Protein AF-X1UNP8-F1 (afdb_monomer_lite)

Foldseek 3Di:
DFAAEEEEDEPQLQPQQDFAPAHEYEYAPVCQVSNCVRPVVYHYHYDHDDDDPQRVVQVVCVVRLKHWYAYRQFNFKWDLCDPATDGDDNHRVRVVNRVQVVVCVVVVAQKEFEDADRHSVPDDPVPQKDFDDQNDHTTIIGHRDPQAGFDPPDDNCRSVVRRVSCCVPVVTHIYGHIHGDGDPD

Sequence (185 aa):
MSIKIIIPSAGRSDNVLTNIDNQIICVPENEIKEYKIFNSDFEIISHPKLKNLAAKRNWILNKFGEVFMIDDDMVSLERVYVKTNQVLSSKEAYNQVQQLFYQAKHLNAMLFGFSEDPSPNHYNPYKPLMLKGISGGGAYGILKDSKLFFTENTTACDSHFVTLLNTYKNRYSLIEIFINNFIFL

Secondary structure (DSSP, 8-state):
----EEEE--S-TT------TTEEEEEEGGGHHHHHHH-TTSEEEEE---SSHHHHHHHHHHHHSSEEE--TTEEEEEE-SSSS-EEPPHHHHHHHHHHHHHHHHHTT-SEEEEE----GGG--TT-SEESSS---SS-EEE-S-TT----TT-SS-HHHHHHHHHHHHHS--EEEEEEEEE---

pLDDT: mean 89.23, std 11.93, range [30.14, 98.5]

Organism: NCBI:txid412755

InterPro domains:
  IPR049100 TET-Associated Glycosyltransferase [PF20691] (3-100)

Radius of gyration: 15.76 Å; chains: 1; bounding box: 38×37×41 Å

Structure (mmCIF, N/CA/C/O backbone):
data_AF-X1UNP8-F1
#
_entry.id   AF-X1UNP8-F1
#
loop_
_atom_site.group_PDB
_atom_site.id
_atom_site.type_symbol
_atom_site.label_atom_id
_atom_site.label_alt_id
_atom_site.label_comp_id
_atom_site.label_asym_id
_atom_site.label_entity_id
_atom_site.label_seq_id
_atom_site.pdbx_PDB_ins_code
_atom_site.Cartn_x
_atom_site.Cartn_y
_atom_site.Cartn_z
_atom_site.occupancy
_atom_site.B_iso_or_equiv
_atom_site.auth_seq_id
_atom_site.auth_comp_id
_atom_site.auth_asym_id
_atom_site.auth_atom_id
_atom_site.pdbx_PDB_model_num
ATOM 1 N N . MET A 1 1 ? -10.541 6.969 -14.257 1.00 79.25 1 MET A N 1
ATOM 2 C CA . MET A 1 1 ? -10.790 6.058 -13.116 1.00 79.25 1 MET A CA 1
ATOM 3 C C . MET A 1 1 ? -9.645 6.242 -12.140 1.00 79.25 1 MET A C 1
ATOM 5 O O . MET A 1 1 ? -8.528 6.392 -12.615 1.00 79.25 1 MET A O 1
ATOM 9 N N . SER A 1 2 ? -9.913 6.271 -10.838 1.00 93.81 2 SER A N 1
ATOM 10 C CA . SER A 1 2 ? -8.890 6.382 -9.792 1.00 93.81 2 SER A CA 1
ATOM 11 C C . SER A 1 2 ? -9.149 5.363 -8.684 1.00 93.81 2 SER A C 1
ATOM 13 O O . SER A 1 2 ? -10.293 4.954 -8.482 1.00 93.81 2 SER A O 1
ATOM 15 N N . ILE A 1 3 ? -8.093 4.952 -7.987 1.00 97.62 3 ILE A N 1
ATOM 16 C CA . ILE A 1 3 ? -8.146 4.065 -6.824 1.00 97.62 3 ILE A CA 1
ATOM 17 C C . ILE A 1 3 ? -7.839 4.847 -5.548 1.00 97.62 3 ILE A C 1
ATOM 19 O O . ILE A 1 3 ? -6.993 5.745 -5.546 1.00 97.62 3 ILE A O 1
ATOM 23 N N . LYS A 1 4 ? -8.525 4.502 -4.455 1.00 98.12 4 LYS A N 1
ATOM 24 C CA . LYS A 1 4 ? -8.230 5.057 -3.130 1.00 98.12 4 LYS A CA 1
ATOM 25 C C . LYS A 1 4 ? -6.967 4.424 -2.554 1.00 98.12 4 LYS A C 1
ATOM 27 O O . LYS A 1 4 ? -6.806 3.207 -2.645 1.00 98.12 4 LYS A O 1
ATOM 32 N N . ILE A 1 5 ? -6.128 5.251 -1.936 1.00 98.12 5 ILE A N 1
ATOM 33 C CA . ILE A 1 5 ? -4.925 4.835 -1.213 1.00 98.12 5 ILE A CA 1
ATOM 34 C C . ILE A 1 5 ? -5.246 4.886 0.279 1.00 98.12 5 ILE A C 1
ATOM 36 O O . ILE A 1 5 ? -5.532 5.960 0.804 1.00 98.12 5 ILE A O 1
ATOM 40 N N . ILE A 1 6 ? -5.270 3.731 0.940 1.00 98.12 6 ILE A N 1
ATOM 41 C CA . ILE A 1 6 ? -5.674 3.596 2.342 1.00 98.12 6 ILE A CA 1
ATOM 42 C C . ILE A 1 6 ? -4.486 3.135 3.183 1.00 98.12 6 ILE A C 1
ATOM 44 O O . ILE A 1 6 ? -3.892 2.098 2.894 1.00 98.12 6 ILE A O 1
ATOM 48 N N . ILE A 1 7 ? -4.199 3.869 4.255 1.00 97.31 7 ILE A N 1
ATOM 49 C CA . ILE A 1 7 ? -3.119 3.578 5.198 1.00 97.31 7 ILE A CA 1
ATOM 50 C C . ILE A 1 7 ? -3.721 2.983 6.478 1.00 97.31 7 ILE A C 1
ATOM 52 O O . ILE A 1 7 ? -4.240 3.742 7.303 1.00 97.31 7 ILE A O 1
ATOM 56 N N . PRO A 1 8 ? -3.763 1.648 6.664 1.00 96.31 8 PRO A N 1
ATOM 57 C CA . PRO A 1 8 ? -4.139 1.073 7.949 1.00 96.31 8 PRO A CA 1
ATOM 58 C C . PRO A 1 8 ? -3.090 1.424 9.009 1.00 96.31 8 PRO A C 1
ATOM 60 O O . PRO A 1 8 ? -1.928 1.068 8.869 1.00 96.31 8 PRO A O 1
ATOM 63 N N . SER A 1 9 ? -3.513 2.050 10.105 1.00 96.25 9 SER A N 1
ATOM 64 C CA . SER A 1 9 ? -2.615 2.425 11.204 1.00 96.25 9 SER A CA 1
AT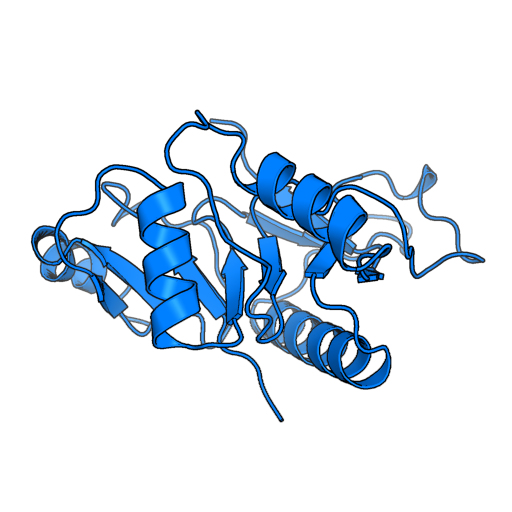OM 65 C C . SER A 1 9 ? -3.259 2.149 12.573 1.00 96.25 9 SER A C 1
ATOM 67 O O . SER A 1 9 ? -4.462 1.868 12.668 1.00 96.25 9 SER A O 1
ATOM 69 N N . ALA A 1 10 ? -2.456 2.073 13.636 1.00 95.56 10 ALA A N 1
ATOM 70 C CA . ALA A 1 10 ? -2.908 2.109 15.033 1.00 95.56 10 ALA A CA 1
ATOM 71 C C . ALA A 1 10 ? -1.742 2.377 15.989 1.00 95.56 10 ALA A C 1
ATOM 73 O O . ALA A 1 10 ? -0.678 1.783 15.837 1.00 95.56 10 ALA A O 1
ATOM 74 N N . GLY A 1 11 ? -1.978 3.208 17.006 1.00 95.38 11 GLY A N 1
ATOM 75 C CA . GLY A 1 11 ? -1.004 3.513 18.060 1.00 95.38 11 GLY A CA 1
ATOM 76 C C . GLY A 1 11 ? 0.252 4.252 17.585 1.00 95.38 11 GLY A C 1
ATOM 77 O O . GLY A 1 11 ? 1.268 4.206 18.272 1.00 95.38 11 GLY A O 1
ATOM 78 N N . ARG A 1 12 ? 0.203 4.881 16.404 1.00 94.94 12 ARG A N 1
ATOM 79 C CA . ARG A 1 12 ? 1.325 5.562 15.739 1.00 94.94 12 ARG A CA 1
ATOM 80 C C . ARG A 1 12 ? 0.919 6.935 15.200 1.00 94.94 12 ARG A C 1
ATOM 82 O O . ARG A 1 12 ? 1.390 7.363 14.152 1.00 94.94 12 ARG A O 1
ATOM 89 N N . SER A 1 13 ? 0.012 7.619 15.892 1.00 96.31 13 SER A N 1
ATOM 90 C CA . SER A 1 13 ? -0.563 8.890 15.438 1.00 96.31 13 SER A CA 1
ATOM 91 C C . SER A 1 13 ? 0.477 9.961 15.126 1.00 96.31 13 SER A C 1
ATOM 93 O O . SER A 1 13 ? 0.269 10.731 14.200 1.00 96.31 13 SER A O 1
ATOM 95 N N . ASP A 1 14 ? 1.585 10.004 15.857 1.00 96.00 14 ASP A N 1
ATOM 96 C CA . ASP A 1 14 ? 2.690 10.952 15.691 1.00 96.00 14 ASP A CA 1
ATOM 97 C C . ASP A 1 14 ? 3.836 10.422 14.808 1.00 96.00 14 ASP A C 1
ATOM 99 O O . ASP A 1 14 ? 4.838 11.111 14.629 1.00 96.00 14 ASP A O 1
ATOM 103 N N . ASN A 1 15 ? 3.704 9.211 14.251 1.00 95.62 15 ASN A N 1
ATOM 104 C CA . ASN A 1 15 ? 4.770 8.517 13.525 1.00 95.62 15 ASN A CA 1
ATOM 105 C C . ASN A 1 15 ? 4.258 7.734 12.298 1.00 95.62 15 ASN A C 1
ATOM 107 O O . ASN A 1 15 ? 4.686 6.601 12.032 1.00 95.62 15 ASN A O 1
ATOM 111 N N . VAL A 1 16 ? 3.321 8.339 11.560 1.00 95.94 16 VAL A N 1
ATOM 112 C CA . VAL A 1 16 ? 2.950 7.921 10.201 1.00 95.94 16 VAL A CA 1
ATOM 113 C C . VAL A 1 16 ? 3.993 8.498 9.244 1.00 95.94 16 VAL A C 1
ATOM 115 O O . VAL A 1 16 ? 4.045 9.705 9.024 1.00 95.94 16 VAL A O 1
ATOM 118 N N . LEU A 1 17 ? 4.853 7.638 8.700 1.00 95.50 17 LEU A N 1
ATOM 119 C CA . LEU A 1 17 ? 5.932 8.028 7.785 1.00 95.50 17 LEU A CA 1
ATOM 120 C C . LEU A 1 17 ? 5.452 8.117 6.337 1.00 95.50 17 LEU A C 1
ATOM 122 O O . LEU A 1 17 ? 6.001 8.882 5.543 1.00 95.50 17 LEU A O 1
ATOM 126 N N . THR A 1 18 ? 4.415 7.349 6.004 1.00 95.12 18 THR A N 1
ATOM 127 C CA . THR A 1 18 ? 3.863 7.320 4.650 1.00 95.12 18 THR A CA 1
ATOM 128 C C . THR A 1 18 ? 3.234 8.654 4.288 1.00 95.12 18 THR A C 1
ATOM 130 O O . THR A 1 18 ? 2.340 9.143 4.980 1.00 95.12 18 THR A O 1
ATOM 133 N N . ASN A 1 19 ? 3.698 9.218 3.173 1.00 94.94 19 ASN A N 1
ATOM 134 C CA . ASN A 1 19 ? 3.257 10.507 2.660 1.00 94.94 19 ASN A CA 1
ATOM 135 C C . ASN A 1 19 ? 3.018 10.441 1.145 1.00 94.94 19 ASN A C 1
ATOM 137 O O . ASN A 1 19 ? 3.944 10.568 0.338 1.00 94.94 19 ASN A O 1
ATOM 141 N N . ILE A 1 20 ? 1.762 10.209 0.773 1.00 95.94 20 ILE A N 1
ATOM 142 C CA . ILE A 1 20 ? 1.269 10.186 -0.603 1.00 95.94 20 ILE A CA 1
ATOM 143 C C . ILE A 1 20 ? 0.038 11.090 -0.716 1.00 95.94 20 ILE A C 1
ATOM 145 O O . ILE A 1 20 ? -0.852 11.078 0.137 1.00 95.94 20 ILE A O 1
ATOM 149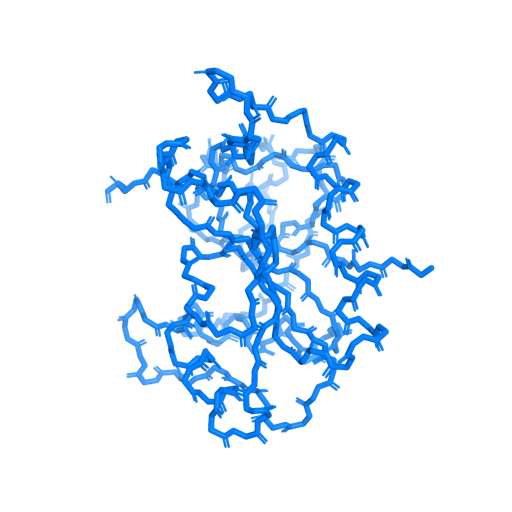 N N . ASP A 1 21 ? -0.050 11.845 -1.814 1.00 96.94 21 ASP A N 1
ATOM 150 C CA . ASP A 1 21 ? -1.135 12.794 -2.043 1.00 96.94 21 ASP A CA 1
ATOM 151 C C . ASP A 1 21 ? -2.476 12.053 -2.025 1.00 96.94 21 ASP A C 1
ATOM 153 O O . ASP A 1 21 ? -2.632 10.997 -2.639 1.00 96.94 21 ASP A O 1
ATOM 157 N N . ASN A 1 22 ? -3.475 12.633 -1.359 1.00 96.75 22 ASN A N 1
ATOM 158 C CA . ASN A 1 22 ? -4.811 12.046 -1.209 1.00 96.75 22 ASN A CA 1
ATOM 159 C C . ASN A 1 22 ? -4.833 10.666 -0.520 1.00 96.75 22 ASN A C 1
ATOM 161 O O . ASN A 1 22 ? -5.792 9.909 -0.711 1.00 96.75 22 ASN A O 1
ATOM 165 N N . GLN A 1 23 ? -3.807 10.315 0.265 1.00 97.38 23 GLN A N 1
ATOM 166 C CA . GLN A 1 23 ? -3.894 9.158 1.150 1.00 97.38 23 GLN A CA 1
ATOM 167 C C . GLN A 1 23 ? -5.002 9.352 2.191 1.00 97.38 23 GLN A C 1
ATOM 169 O O . GLN A 1 23 ? -5.264 10.463 2.658 1.00 97.38 23 GLN A O 1
ATOM 174 N N . ILE A 1 24 ? -5.639 8.248 2.567 1.00 98.50 24 ILE A N 1
ATOM 175 C CA . ILE A 1 24 ? -6.655 8.209 3.614 1.00 98.50 24 ILE A CA 1
ATOM 176 C C . ILE A 1 24 ? -6.133 7.321 4.737 1.00 98.50 24 ILE A C 1
ATOM 178 O O . ILE A 1 24 ? -5.907 6.126 4.539 1.00 98.50 24 ILE A O 1
ATOM 182 N N . ILE A 1 25 ? -5.977 7.883 5.929 1.00 98.38 25 ILE A N 1
ATOM 183 C CA . ILE A 1 25 ? -5.500 7.149 7.100 1.00 98.38 25 ILE A CA 1
ATOM 184 C C . ILE A 1 25 ? -6.696 6.453 7.761 1.00 98.38 25 ILE A C 1
ATOM 186 O O . ILE A 1 25 ? -7.705 7.081 8.086 1.00 98.38 25 ILE A O 1
ATOM 190 N N . CYS A 1 26 ? -6.609 5.134 7.934 1.00 98.31 26 CYS A N 1
ATOM 191 C CA . CYS A 1 26 ? -7.669 4.296 8.485 1.00 98.31 26 CYS A CA 1
ATOM 192 C C . CYS A 1 26 ? -7.272 3.764 9.866 1.00 98.31 26 CYS A C 1
ATOM 194 O O . CYS A 1 26 ? -6.362 2.942 9.979 1.00 98.31 26 CYS A O 1
ATOM 196 N N . VAL A 1 27 ? -7.968 4.228 10.909 1.00 98.06 27 VAL A N 1
ATOM 197 C CA . VAL A 1 27 ? -7.586 4.015 12.320 1.00 98.06 27 VAL A CA 1
ATOM 198 C C . VAL A 1 27 ? -8.733 3.469 13.173 1.00 98.06 27 VAL A C 1
ATOM 200 O O . VAL A 1 27 ? -9.899 3.555 12.780 1.00 98.06 27 VAL A O 1
ATOM 203 N N . PRO A 1 28 ? -8.457 2.930 14.370 1.00 98.06 28 PRO A N 1
ATOM 204 C CA . PRO A 1 28 ? -9.497 2.636 15.347 1.00 98.06 28 PRO A CA 1
ATOM 205 C C . PRO A 1 28 ? -10.307 3.886 15.733 1.00 98.06 28 PRO A C 1
ATOM 207 O O . PRO A 1 28 ? -9.765 4.982 15.879 1.00 98.06 28 PRO A O 1
ATOM 210 N N . GLU A 1 29 ? -11.615 3.728 15.954 1.00 97.94 29 GLU A N 1
ATOM 211 C CA . GLU A 1 29 ? -12.516 4.825 16.362 1.00 97.94 29 GLU A CA 1
ATOM 212 C C . GLU A 1 29 ? -12.036 5.611 17.592 1.00 97.94 29 GLU A C 1
ATOM 214 O O . GLU A 1 29 ? -12.213 6.828 17.665 1.00 97.94 29 GLU A O 1
ATOM 219 N N . ASN A 1 30 ? -11.394 4.935 18.545 1.00 97.06 30 ASN A N 1
ATOM 220 C CA . ASN A 1 30 ? -10.863 5.550 19.759 1.00 97.06 30 ASN A CA 1
ATOM 221 C C . ASN A 1 30 ? -9.592 6.390 19.530 1.00 97.06 30 ASN A C 1
ATOM 223 O O . ASN A 1 30 ? -9.216 7.131 20.431 1.00 97.06 30 ASN A O 1
ATOM 227 N N . GLU A 1 31 ? -8.958 6.311 18.356 1.00 97.31 31 GLU A N 1
ATOM 228 C CA . GLU A 1 31 ? -7.698 7.006 18.038 1.00 97.31 31 GLU A CA 1
ATOM 229 C C . GLU A 1 31 ? -7.895 8.219 17.110 1.00 97.31 31 GLU A C 1
ATOM 231 O O . GLU A 1 31 ? -6.995 9.041 16.968 1.00 97.31 31 GLU A O 1
ATOM 236 N N . ILE A 1 32 ? -9.089 8.408 16.525 1.00 96.75 32 ILE A N 1
ATOM 237 C CA . ILE A 1 32 ? -9.378 9.481 15.546 1.00 96.75 32 ILE A CA 1
ATOM 238 C C . ILE A 1 32 ? -8.895 10.857 16.017 1.00 96.75 32 ILE A C 1
ATOM 240 O O . ILE A 1 32 ? -8.354 11.633 15.231 1.00 96.75 32 ILE A O 1
ATOM 244 N N . LYS A 1 33 ? -9.150 11.192 17.288 1.00 96.88 33 LYS A N 1
ATOM 245 C CA . LYS A 1 33 ? -8.808 12.508 17.841 1.00 96.88 33 LYS A CA 1
ATOM 246 C C . LYS A 1 33 ? -7.303 12.748 17.821 1.00 96.88 33 LYS A C 1
ATOM 248 O O . LYS A 1 33 ? -6.889 13.849 17.493 1.00 96.88 33 LYS A O 1
ATOM 253 N N . GLU A 1 34 ? -6.522 11.727 18.149 1.00 97.56 34 GLU A N 1
ATOM 254 C CA . GLU A 1 34 ? -5.068 11.811 18.221 1.00 97.56 34 GLU A CA 1
ATOM 255 C C . GLU A 1 34 ? -4.456 11.915 16.823 1.00 97.56 34 GLU A C 1
ATOM 257 O O . GLU A 1 34 ? -3.680 12.829 16.556 1.00 97.56 34 GLU A O 1
ATOM 262 N N . TYR A 1 35 ? -4.903 11.083 15.877 1.00 98.00 35 TYR A N 1
ATOM 263 C CA . TYR A 1 35 ? -4.431 11.174 14.490 1.00 98.00 35 TYR A CA 1
ATOM 264 C C . TYR A 1 35 ? -4.747 12.525 13.854 1.00 98.00 35 TYR A C 1
ATOM 266 O O . TYR A 1 35 ? -3.918 13.042 13.114 1.00 98.00 35 TYR A O 1
ATOM 274 N N . LYS A 1 36 ? -5.900 13.132 14.167 1.00 97.12 36 LYS A N 1
ATOM 275 C CA . LYS A 1 36 ? -6.262 14.467 13.660 1.00 97.12 36 LYS A CA 1
ATOM 276 C C . LYS A 1 36 ? -5.336 15.583 14.143 1.00 97.12 36 LYS A C 1
ATOM 278 O O . LYS A 1 36 ? -5.276 16.611 13.480 1.00 97.12 36 LYS A O 1
ATOM 283 N N . ILE A 1 37 ? -4.654 15.405 15.276 1.00 97.31 37 ILE A N 1
ATOM 284 C CA . ILE A 1 37 ? -3.703 16.395 15.802 1.00 97.31 37 ILE A CA 1
ATOM 285 C C . ILE A 1 37 ? -2.417 16.390 14.971 1.00 97.31 37 ILE A C 1
ATOM 287 O O . ILE A 1 37 ? -1.916 17.453 14.625 1.00 97.31 37 ILE A O 1
ATOM 291 N N . PHE A 1 38 ? -1.904 15.204 14.639 1.00 96.56 38 PHE A N 1
ATOM 292 C CA . PHE A 1 38 ? -0.601 15.045 13.986 1.00 96.56 38 PHE A CA 1
ATOM 293 C C . PHE A 1 38 ? -0.675 14.914 12.456 1.00 96.56 38 PHE A C 1
ATOM 295 O O . PHE A 1 38 ? 0.315 15.162 11.779 1.00 96.56 38 PHE A O 1
ATOM 302 N N . ASN A 1 39 ? -1.838 14.553 11.902 1.00 96.19 39 ASN A N 1
ATOM 303 C CA . ASN A 1 39 ? -2.035 14.250 10.477 1.00 96.19 39 ASN A CA 1
ATOM 304 C C . ASN A 1 39 ? -3.193 15.064 9.879 1.00 96.19 39 ASN A C 1
ATOM 306 O O . ASN A 1 39 ? -4.016 14.535 9.131 1.00 96.19 39 ASN A O 1
ATOM 310 N N . SER A 1 40 ? -3.310 16.342 10.248 1.00 93.25 40 SER A N 1
ATOM 311 C CA . SER A 1 40 ? -4.447 17.196 9.872 1.00 93.25 40 SER A CA 1
ATOM 312 C C . SER A 1 40 ? -4.608 17.419 8.366 1.00 93.25 40 SER A C 1
ATOM 314 O O . SER A 1 40 ? -5.693 17.789 7.923 1.00 93.25 40 SER A O 1
ATOM 316 N N . ASP A 1 41 ? -3.546 17.189 7.595 1.00 94.75 41 ASP A N 1
ATOM 317 C CA . ASP A 1 41 ? -3.522 17.385 6.144 1.00 94.75 41 ASP A CA 1
ATOM 318 C C . ASP A 1 41 ? -4.184 16.230 5.372 1.00 94.75 41 ASP A C 1
ATOM 320 O O . ASP A 1 41 ? -4.468 16.363 4.180 1.00 94.75 41 ASP A O 1
ATOM 324 N N . PHE A 1 42 ? -4.467 15.106 6.041 1.00 96.00 42 PHE A N 1
ATOM 325 C CA . PHE A 1 42 ? -5.000 13.899 5.413 1.00 96.00 42 PHE A CA 1
ATOM 326 C C . PHE A 1 42 ? -6.428 13.577 5.859 1.00 96.00 42 PHE A C 1
ATOM 328 O O . PHE A 1 42 ? -6.851 13.854 6.985 1.00 96.00 42 PHE A O 1
ATOM 335 N N . GLU A 1 43 ? -7.188 12.930 4.972 1.00 97.62 43 GLU A N 1
ATOM 336 C CA . GLU A 1 43 ? -8.482 12.359 5.343 1.00 97.62 43 GLU A CA 1
ATOM 337 C C . GLU A 1 43 ? -8.257 11.221 6.347 1.00 97.62 43 GLU A C 1
ATOM 339 O O . GLU A 1 43 ? -7.465 10.309 6.109 1.00 97.62 43 GLU A O 1
ATOM 344 N N . ILE A 1 44 ? -8.987 11.254 7.463 1.00 98.06 44 ILE A N 1
ATOM 345 C CA . ILE A 1 44 ? -8.950 10.204 8.482 1.00 98.06 44 ILE A CA 1
ATOM 346 C C . ILE A 1 44 ? -10.319 9.539 8.547 1.00 98.06 44 ILE A C 1
ATOM 348 O O . ILE A 1 44 ? -11.327 10.185 8.851 1.00 98.06 44 ILE A O 1
ATOM 352 N N . ILE A 1 45 ? -10.340 8.230 8.316 1.00 98.00 45 ILE A N 1
ATOM 353 C CA . ILE A 1 45 ? -11.514 7.376 8.494 1.00 98.00 45 ILE A CA 1
ATOM 354 C C . ILE A 1 45 ? -11.284 6.424 9.658 1.00 98.00 45 ILE A C 1
ATOM 356 O O . ILE A 1 45 ? -10.153 6.049 9.965 1.00 98.00 45 ILE A O 1
ATOM 360 N N . SER A 1 46 ? -12.374 5.972 10.266 1.00 97.81 46 SER A N 1
ATOM 361 C CA . SER A 1 46 ? -12.304 5.018 11.361 1.00 97.81 46 SER A CA 1
ATOM 362 C C . SER A 1 46 ? -12.955 3.682 11.059 1.00 97.81 46 SER A C 1
ATOM 364 O O . SER A 1 46 ? -13.881 3.586 10.248 1.00 97.81 46 SER A O 1
ATOM 366 N N . HIS A 1 47 ? -12.474 2.661 11.757 1.00 98.00 47 HIS A N 1
ATOM 367 C CA . HIS A 1 47 ? -13.057 1.330 11.808 1.00 98.00 47 HIS A CA 1
ATOM 368 C C . HIS A 1 47 ? -13.354 0.942 13.275 1.00 98.00 47 HIS A C 1
ATOM 370 O O . HIS A 1 47 ? -12.678 1.437 14.188 1.00 98.00 47 HIS A O 1
ATOM 376 N N . PRO A 1 48 ? -14.325 0.041 13.534 1.00 97.69 48 PRO A N 1
ATOM 377 C CA . PRO A 1 48 ? -14.584 -0.468 14.884 1.00 97.69 48 PRO A CA 1
ATOM 378 C C . PRO A 1 48 ? -13.361 -1.218 15.422 1.00 97.69 48 PRO A C 1
ATOM 380 O O . PRO A 1 48 ? -12.414 -1.488 14.690 1.00 97.69 48 PRO A O 1
ATOM 383 N N . LYS A 1 49 ? -13.349 -1.62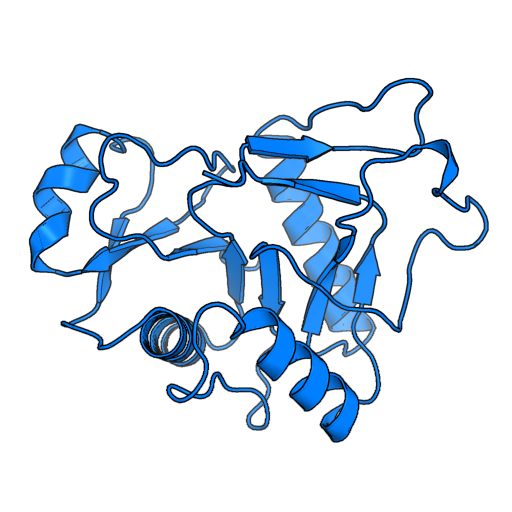1 16.692 1.00 95.12 49 LYS A N 1
ATOM 384 C CA . LYS A 1 49 ? -12.228 -2.414 17.220 1.00 95.12 49 LYS A CA 1
ATOM 385 C C . LYS A 1 49 ? -12.067 -3.729 16.436 1.00 95.12 49 LYS A C 1
ATOM 387 O O . LYS A 1 49 ? -12.963 -4.568 16.440 1.00 95.12 49 LYS A O 1
ATOM 392 N N . LEU A 1 50 ? -10.912 -3.909 15.792 1.00 95.25 50 LEU A N 1
ATOM 393 C CA . LEU A 1 50 ? -10.555 -5.094 15.002 1.00 95.25 50 LEU A CA 1
ATOM 394 C C . LEU A 1 50 ? -9.354 -5.808 15.630 1.00 95.25 50 LEU A C 1
ATOM 396 O O . LEU A 1 50 ? -8.504 -5.176 16.254 1.00 95.25 50 LEU A O 1
ATOM 400 N N . LYS A 1 51 ? -9.305 -7.135 15.480 1.00 91.69 51 LYS A N 1
ATOM 401 C CA . LYS A 1 51 ? -8.366 -8.009 16.200 1.00 91.69 51 LYS A CA 1
ATOM 402 C C . LYS A 1 51 ? -6.904 -7.806 15.794 1.00 91.69 51 LYS A C 1
ATOM 404 O O . LYS A 1 51 ? -6.028 -7.809 16.651 1.00 91.69 51 LYS A O 1
ATOM 409 N N . ASN A 1 52 ? -6.639 -7.700 14.495 1.00 91.06 52 ASN A N 1
ATOM 410 C CA . ASN A 1 52 ? -5.292 -7.633 13.927 1.00 91.06 52 ASN A CA 1
ATOM 411 C C . ASN A 1 52 ? -5.302 -6.928 12.558 1.00 91.06 52 ASN A C 1
ATOM 413 O O . ASN A 1 52 ? -6.359 -6.531 12.063 1.00 91.06 52 ASN A O 1
ATOM 417 N N . LEU A 1 53 ? -4.123 -6.768 11.946 1.00 91.62 53 LEU A N 1
ATOM 418 C CA . LEU A 1 53 ? -3.965 -6.102 10.648 1.00 91.62 53 LEU A CA 1
ATOM 419 C C . LEU A 1 53 ? -4.779 -6.778 9.533 1.00 91.62 53 LEU A C 1
ATOM 421 O O . LEU A 1 53 ? -5.442 -6.087 8.765 1.00 91.62 53 LEU A O 1
ATOM 425 N N . ALA A 1 54 ? -4.822 -8.113 9.495 1.00 93.44 54 ALA A N 1
ATOM 426 C CA . ALA A 1 54 ? -5.628 -8.854 8.523 1.00 93.44 54 ALA A CA 1
ATOM 427 C C . ALA A 1 54 ? -7.123 -8.491 8.613 1.00 93.44 54 ALA A C 1
ATOM 429 O O . ALA A 1 54 ? -7.761 -8.224 7.593 1.00 93.44 54 ALA A O 1
ATOM 430 N N . ALA A 1 55 ? -7.674 -8.395 9.829 1.00 94.50 55 ALA A N 1
ATOM 431 C CA . ALA A 1 55 ? -9.051 -7.949 10.042 1.00 94.50 55 ALA A CA 1
ATOM 432 C C . ALA A 1 55 ? -9.274 -6.510 9.541 1.00 94.50 55 ALA A C 1
ATOM 434 O O . ALA A 1 55 ? -10.288 -6.234 8.895 1.00 94.50 55 ALA A O 1
ATOM 435 N N . LYS A 1 56 ? -8.311 -5.603 9.771 1.00 95.12 56 LYS A N 1
ATOM 436 C CA . LYS A 1 56 ? -8.353 -4.227 9.238 1.00 95.12 56 LYS A CA 1
ATOM 437 C C . LYS A 1 56 ? -8.372 -4.211 7.714 1.00 95.12 56 LYS A C 1
ATOM 439 O O . LYS A 1 56 ? -9.238 -3.567 7.127 1.00 95.12 56 LYS A O 1
ATOM 444 N N . ARG A 1 57 ? -7.479 -4.959 7.061 1.00 94.62 57 ARG A N 1
ATOM 445 C CA . ARG A 1 57 ? -7.424 -5.031 5.595 1.00 94.62 57 ARG A CA 1
ATOM 446 C C . ARG A 1 57 ? -8.688 -5.635 4.989 1.00 94.62 57 ARG A C 1
ATOM 448 O O . ARG A 1 57 ? -9.177 -5.114 3.993 1.00 94.62 57 ARG A O 1
ATOM 455 N N . ASN A 1 58 ? -9.277 -6.658 5.616 1.00 95.06 58 ASN A N 1
ATOM 456 C CA . ASN A 1 58 ? -10.589 -7.174 5.209 1.00 95.06 58 ASN A CA 1
ATOM 457 C C . ASN A 1 58 ? -11.687 -6.112 5.323 1.00 95.06 58 ASN A C 1
ATOM 459 O O . ASN A 1 58 ? -12.510 -5.983 4.421 1.00 95.06 58 ASN A O 1
ATOM 463 N N . TRP A 1 59 ? -11.712 -5.340 6.413 1.00 96.81 59 TRP A N 1
ATOM 464 C CA . TRP A 1 59 ? -12.687 -4.263 6.581 1.00 96.81 59 TRP A CA 1
ATOM 465 C C . TRP A 1 59 ? -12.532 -3.187 5.498 1.00 96.81 59 TRP A C 1
ATOM 467 O O . TRP A 1 59 ? -13.524 -2.783 4.889 1.00 96.81 59 TRP A O 1
ATOM 477 N N . ILE A 1 60 ? -11.291 -2.781 5.208 1.00 97.00 60 ILE A N 1
ATOM 478 C CA . ILE A 1 60 ? -10.957 -1.828 4.141 1.00 97.00 60 ILE A CA 1
ATOM 479 C C . ILE A 1 60 ? -11.421 -2.376 2.784 1.00 97.00 60 ILE A C 1
ATOM 481 O O . ILE A 1 60 ? -12.155 -1.697 2.062 1.00 97.00 60 ILE A O 1
ATOM 485 N N . LEU A 1 61 ? -11.060 -3.619 2.458 1.00 95.62 61 LEU A N 1
ATOM 486 C CA . LEU A 1 61 ? -11.430 -4.263 1.199 1.00 95.62 61 LEU A CA 1
ATOM 487 C C . LEU A 1 61 ? -12.954 -4.369 1.039 1.00 95.62 61 LEU A C 1
ATOM 489 O O . LEU A 1 61 ? -13.481 -4.040 -0.019 1.00 95.62 61 LEU A O 1
ATOM 493 N N . ASN A 1 62 ? -13.679 -4.737 2.097 1.00 95.69 62 ASN A N 1
ATOM 494 C CA . ASN A 1 62 ? -15.142 -4.813 2.079 1.00 95.69 62 ASN A CA 1
ATOM 495 C C . ASN A 1 62 ? -15.805 -3.439 1.900 1.00 95.69 62 ASN A C 1
ATOM 497 O O . ASN A 1 62 ? -16.816 -3.330 1.207 1.00 95.69 62 ASN A O 1
ATOM 501 N N . LYS A 1 63 ? -15.248 -2.387 2.511 1.00 96.25 63 LYS A N 1
ATOM 502 C CA . LYS A 1 63 ? -15.790 -1.024 2.435 1.00 96.25 63 LYS A CA 1
ATOM 503 C C . LYS A 1 63 ? -15.600 -0.391 1.056 1.00 96.25 63 LYS A C 1
ATOM 505 O O . LYS A 1 63 ? -16.497 0.310 0.591 1.00 96.25 63 LYS A O 1
ATOM 510 N N . PHE A 1 64 ? -14.443 -0.598 0.426 1.00 96.06 64 PHE A N 1
ATOM 511 C CA . PHE A 1 64 ? -14.078 0.082 -0.824 1.00 96.06 64 PHE A CA 1
ATOM 512 C C . PHE A 1 64 ? -14.214 -0.796 -2.074 1.00 96.06 64 PHE A C 1
ATOM 514 O O . PHE A 1 64 ? -14.389 -0.273 -3.173 1.00 96.06 64 PHE A O 1
ATOM 521 N N . GLY A 1 65 ? -14.180 -2.121 -1.928 1.00 94.75 65 GLY A N 1
ATOM 522 C CA . GLY A 1 65 ? -14.242 -3.095 -3.018 1.00 94.75 65 GLY A CA 1
ATOM 523 C C . GLY A 1 65 ? -12.928 -3.220 -3.790 1.00 94.75 65 GLY A C 1
ATOM 524 O O . GLY A 1 65 ? -12.398 -4.317 -3.913 1.00 94.75 65 GLY A O 1
ATOM 525 N N . GLU A 1 66 ? -12.401 -2.105 -4.291 1.00 95.88 66 GLU A N 1
ATOM 526 C CA . GLU A 1 66 ? -11.065 -2.007 -4.881 1.00 95.88 66 GLU A CA 1
ATOM 527 C C . GLU A 1 66 ? -10.270 -0.899 -4.202 1.00 95.88 66 GLU A C 1
ATOM 529 O O . GLU A 1 66 ? -10.787 0.191 -3.943 1.00 95.88 66 GLU A O 1
ATOM 534 N N . VAL A 1 67 ? -9.024 -1.198 -3.853 1.00 97.31 67 VAL A N 1
ATOM 535 C CA . VAL A 1 67 ? -8.239 -0.343 -2.963 1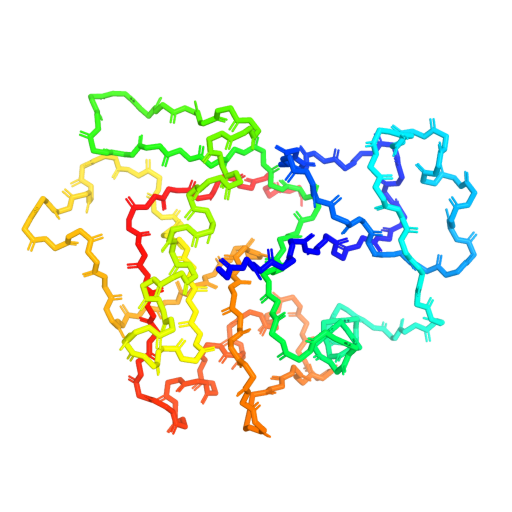.00 97.31 67 VAL A CA 1
ATOM 536 C C . VAL A 1 67 ? -6.746 -0.596 -3.123 1.00 97.31 67 VAL A C 1
ATOM 538 O O . VAL A 1 67 ? -6.338 -1.731 -3.365 1.00 97.31 67 VAL A O 1
ATOM 541 N N . PHE A 1 68 ? -5.941 0.455 -2.983 1.00 97.19 68 PHE A N 1
ATOM 542 C CA . PHE A 1 68 ? -4.501 0.356 -2.788 1.00 97.19 68 PHE A CA 1
ATOM 543 C C . PHE A 1 68 ? -4.207 0.573 -1.308 1.00 97.19 68 PHE A C 1
ATOM 545 O O . PHE A 1 68 ? -4.603 1.591 -0.751 1.00 97.19 68 PHE A O 1
ATOM 552 N N . MET A 1 69 ? -3.585 -0.395 -0.649 1.00 96.25 69 MET A N 1
ATOM 553 C CA . MET A 1 69 ? -3.239 -0.312 0.767 1.00 96.25 69 MET A CA 1
ATOM 554 C C . MET A 1 69 ? -1.732 -0.173 0.914 1.00 96.25 69 MET A C 1
ATOM 556 O O . MET A 1 69 ? -1.007 -0.863 0.203 1.00 96.25 69 MET A O 1
ATOM 560 N N . ILE A 1 70 ? -1.286 0.703 1.813 1.00 94.94 70 ILE A N 1
ATOM 561 C CA . ILE A 1 70 ? 0.133 0.960 2.109 1.00 94.94 70 ILE A CA 1
ATOM 562 C C . ILE A 1 70 ? 0.299 1.001 3.626 1.00 94.94 70 ILE A C 1
ATOM 564 O O . ILE A 1 70 ? -0.515 1.637 4.288 1.00 94.94 70 ILE A O 1
ATOM 568 N N . ASP A 1 71 ? 1.295 0.309 4.175 1.00 93.19 71 ASP A N 1
ATOM 569 C CA . ASP A 1 71 ? 1.597 0.370 5.612 1.00 93.19 71 ASP A CA 1
ATOM 570 C C . ASP A 1 71 ? 2.049 1.773 6.018 1.00 93.19 71 ASP A C 1
ATOM 572 O O . ASP A 1 71 ? 2.508 2.539 5.183 1.00 93.19 71 ASP A O 1
ATOM 576 N N . ASP A 1 72 ? 1.876 2.148 7.283 1.00 94.06 72 ASP A N 1
ATOM 577 C CA . ASP A 1 72 ? 2.096 3.524 7.739 1.00 94.06 72 ASP A CA 1
ATOM 578 C C . ASP A 1 72 ? 3.575 3.924 7.865 1.00 94.06 72 ASP A C 1
ATOM 580 O O . ASP A 1 72 ? 3.876 5.104 8.051 1.00 94.06 72 ASP A O 1
ATOM 584 N N . ASP A 1 73 ? 4.498 2.984 7.684 1.00 92.75 73 ASP A N 1
ATOM 585 C CA . ASP A 1 73 ? 5.947 3.127 7.829 1.00 92.75 73 ASP A CA 1
ATOM 586 C C . ASP A 1 73 ? 6.728 3.068 6.498 1.00 92.75 73 ASP A C 1
ATOM 588 O O . ASP A 1 73 ? 7.962 2.982 6.501 1.00 92.75 73 ASP A O 1
ATOM 592 N N . MET A 1 74 ? 6.040 3.186 5.355 1.00 90.69 74 MET A N 1
ATOM 593 C CA . MET A 1 74 ? 6.695 3.407 4.063 1.00 90.69 74 MET A CA 1
ATOM 594 C C . MET A 1 74 ? 7.350 4.795 4.025 1.00 90.69 74 MET A C 1
ATOM 596 O O . MET A 1 74 ? 6.684 5.814 4.187 1.00 90.69 74 MET A O 1
ATOM 600 N N . VAL A 1 75 ? 8.653 4.855 3.759 1.00 90.06 75 VAL A N 1
ATOM 601 C CA . VAL A 1 75 ? 9.422 6.112 3.734 1.00 90.06 75 VAL A CA 1
ATOM 602 C C . VAL A 1 75 ? 9.496 6.710 2.339 1.00 90.06 75 VAL A C 1
ATOM 604 O O . VAL A 1 75 ? 9.474 7.930 2.178 1.00 90.06 75 VAL A O 1
ATOM 607 N N . SER A 1 76 ? 9.603 5.867 1.315 1.00 88.06 76 SER A N 1
ATOM 608 C CA . SER A 1 76 ? 9.722 6.335 -0.062 1.00 88.06 76 SER A CA 1
ATOM 609 C C . SER A 1 76 ? 9.228 5.305 -1.066 1.00 88.06 76 SER A C 1
ATOM 611 O O . SER A 1 76 ? 9.376 4.098 -0.885 1.00 88.06 76 SER A O 1
ATOM 613 N N . LEU A 1 77 ? 8.678 5.821 -2.165 1.00 89.88 77 LEU A N 1
ATOM 614 C CA . LEU A 1 77 ? 8.560 5.110 -3.432 1.00 89.88 77 LEU A CA 1
ATOM 615 C C . LEU A 1 77 ? 9.670 5.632 -4.351 1.00 89.88 77 LEU A C 1
ATOM 617 O O . LEU A 1 77 ? 9.814 6.846 -4.499 1.00 89.88 77 LEU A O 1
ATOM 621 N N . GLU A 1 78 ? 10.467 4.751 -4.951 1.00 89.62 78 GLU A N 1
ATOM 622 C CA . GLU A 1 78 ? 11.680 5.136 -5.684 1.00 89.62 78 GLU A CA 1
ATOM 623 C C . GLU A 1 78 ? 11.728 4.581 -7.109 1.00 89.62 78 GLU A C 1
ATOM 625 O O . GLU A 1 78 ? 11.337 3.442 -7.384 1.00 89.62 78 GLU A O 1
ATOM 630 N N . ARG A 1 79 ? 12.282 5.383 -8.025 1.00 87.38 79 ARG A N 1
ATOM 631 C CA . ARG A 1 79 ? 12.693 4.933 -9.362 1.00 87.38 79 ARG A CA 1
ATOM 632 C C . ARG A 1 79 ? 14.056 4.254 -9.272 1.00 87.38 79 ARG A C 1
ATOM 634 O O . ARG A 1 79 ? 15.014 4.877 -8.819 1.00 87.38 79 ARG A O 1
ATOM 641 N N . VAL A 1 80 ? 14.152 3.034 -9.799 1.00 84.00 80 VAL A N 1
ATOM 642 C CA . VAL A 1 80 ? 15.401 2.238 -9.835 1.00 84.00 80 VAL A CA 1
ATOM 643 C C . VAL A 1 80 ? 16.076 2.144 -11.184 1.00 84.00 80 VAL A C 1
ATOM 645 O O . VAL A 1 80 ? 17.222 1.725 -11.277 1.00 84.00 80 VAL A O 1
ATOM 648 N N . TYR A 1 81 ? 15.397 2.553 -12.248 1.00 80.00 81 TYR A N 1
ATOM 649 C CA . TYR A 1 81 ? 15.951 2.536 -13.601 1.00 80.00 81 TYR A CA 1
ATOM 650 C C . TYR A 1 81 ? 16.888 3.730 -13.879 1.00 80.00 81 TYR A C 1
ATOM 652 O O . TYR A 1 81 ? 17.165 4.068 -15.029 1.00 80.00 81 TYR A O 1
ATOM 660 N N . VAL A 1 82 ? 17.364 4.387 -12.821 1.00 82.44 82 VAL A N 1
ATOM 661 C CA . VAL A 1 82 ? 18.281 5.530 -12.829 1.00 82.44 82 VAL A CA 1
ATOM 662 C C . VAL A 1 82 ? 19.567 5.161 -12.086 1.00 82.44 82 VAL A C 1
ATOM 664 O O . VAL A 1 82 ? 19.588 4.241 -11.277 1.00 82.44 82 VAL A O 1
ATOM 667 N N . LYS A 1 83 ? 20.665 5.878 -12.359 1.00 78.00 83 LYS A N 1
A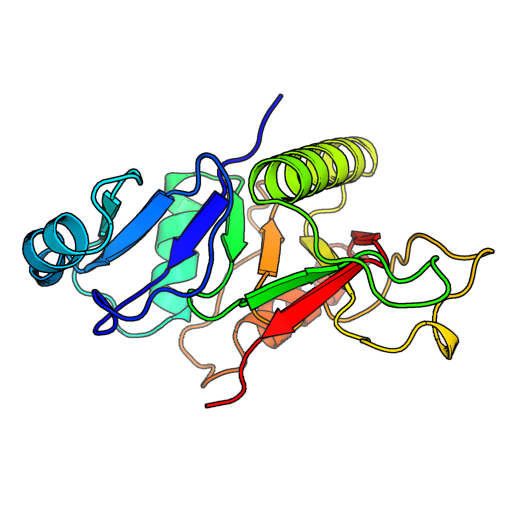TOM 668 C CA . LYS A 1 83 ? 21.999 5.565 -11.805 1.00 78.00 83 LYS A CA 1
ATOM 669 C C . LYS A 1 83 ? 22.038 5.545 -10.268 1.00 78.00 83 LYS A C 1
ATOM 671 O O . LYS A 1 83 ? 22.797 4.776 -9.688 1.00 78.00 83 LYS A O 1
ATOM 676 N N . THR A 1 84 ? 21.236 6.398 -9.645 1.00 83.06 84 THR A N 1
ATOM 677 C CA . THR A 1 84 ? 21.030 6.472 -8.198 1.00 83.06 84 THR A CA 1
ATOM 678 C C . THR A 1 84 ? 19.533 6.529 -7.973 1.00 83.06 84 THR A C 1
ATOM 680 O O . THR A 1 84 ? 18.874 7.294 -8.681 1.00 83.06 84 THR A O 1
ATOM 683 N N . ASN A 1 85 ? 19.017 5.757 -7.015 1.00 84.81 85 ASN A N 1
ATOM 684 C CA . ASN A 1 85 ? 17.591 5.744 -6.709 1.00 84.81 85 ASN A CA 1
ATOM 685 C C . ASN A 1 85 ? 17.056 7.166 -6.543 1.00 84.81 85 ASN A C 1
ATOM 687 O O . ASN A 1 85 ? 17.653 8.001 -5.858 1.00 84.81 85 ASN A O 1
ATOM 691 N N . GLN A 1 86 ? 15.926 7.431 -7.188 1.00 88.88 86 GLN A N 1
ATOM 692 C CA . GLN A 1 86 ? 15.255 8.717 -7.094 1.00 88.88 86 GLN A CA 1
ATOM 693 C C . GLN A 1 86 ? 13.947 8.543 -6.331 1.00 88.88 86 GLN A C 1
ATOM 695 O O . GLN A 1 86 ? 13.020 7.912 -6.840 1.00 88.88 86 GLN A O 1
ATOM 700 N N . VAL A 1 87 ? 13.872 9.150 -5.147 1.00 92.00 87 VAL A N 1
ATOM 701 C CA . VAL A 1 87 ? 12.642 9.248 -4.354 1.00 92.00 87 VAL A CA 1
ATOM 702 C C . VAL A 1 87 ? 11.605 10.068 -5.114 1.00 92.00 87 VAL A C 1
ATOM 704 O O . VAL A 1 87 ? 11.896 11.165 -5.598 1.00 92.00 87 VAL A O 1
ATOM 707 N N . LEU A 1 88 ? 10.398 9.522 -5.229 1.00 93.06 88 LEU A N 1
ATOM 708 C CA . LEU A 1 88 ? 9.248 10.222 -5.777 1.00 93.06 88 LEU A CA 1
ATOM 709 C C . LEU A 1 88 ? 8.707 11.230 -4.764 1.00 93.06 88 LEU A C 1
ATOM 711 O O . LEU A 1 88 ? 8.604 10.941 -3.573 1.00 93.06 88 LEU A O 1
ATOM 715 N N . SER A 1 89 ? 8.288 12.398 -5.247 1.00 96.19 89 SER A N 1
ATOM 716 C CA . SER A 1 89 ? 7.427 13.279 -4.455 1.00 96.19 89 SER A CA 1
ATOM 717 C C . SER A 1 89 ? 6.076 12.613 -4.160 1.00 96.19 89 SER A C 1
ATOM 719 O O . SER A 1 89 ? 5.621 11.750 -4.911 1.00 96.19 89 SER A O 1
ATOM 721 N N . SER A 1 90 ? 5.388 13.075 -3.114 1.00 96.06 90 SER A N 1
ATOM 722 C CA . SER A 1 90 ? 4.040 12.620 -2.728 1.00 96.06 90 SER A CA 1
ATOM 723 C C . SER A 1 90 ? 3.052 12.577 -3.912 1.00 96.06 90 SER A C 1
ATOM 725 O O . SER A 1 90 ? 2.347 11.587 -4.130 1.00 96.06 90 SER A O 1
ATOM 727 N N . LYS A 1 91 ? 3.076 13.612 -4.765 1.00 96.94 91 LYS A N 1
ATOM 728 C CA . LYS A 1 91 ? 2.269 13.698 -5.992 1.00 96.94 91 LYS A CA 1
ATOM 729 C C . LYS A 1 91 ? 2.684 12.693 -7.066 1.00 96.94 91 LYS A C 1
ATOM 731 O O . LYS A 1 91 ? 1.832 12.118 -7.745 1.00 96.94 91 LYS A O 1
ATOM 736 N N . GLU A 1 92 ? 3.986 12.502 -7.273 1.00 95.94 92 GLU A N 1
ATOM 737 C CA . GLU A 1 92 ? 4.490 11.505 -8.223 1.00 95.94 92 GLU A CA 1
ATOM 738 C C . GLU A 1 92 ? 4.139 10.088 -7.774 1.00 95.94 92 GLU A C 1
ATOM 740 O O . GLU A 1 92 ? 3.698 9.296 -8.604 1.00 95.94 92 GLU A O 1
ATOM 745 N N . ALA A 1 93 ? 4.260 9.789 -6.479 1.00 95.06 93 ALA A N 1
ATOM 746 C CA . ALA A 1 93 ? 3.884 8.501 -5.914 1.00 95.06 93 ALA A CA 1
ATOM 747 C C . ALA A 1 93 ? 2.385 8.222 -6.094 1.00 95.06 93 ALA A C 1
ATOM 749 O O . ALA A 1 93 ? 2.011 7.145 -6.563 1.00 95.06 93 ALA A O 1
ATOM 750 N N . TYR A 1 94 ? 1.529 9.218 -5.834 1.00 96.81 94 TYR A N 1
ATOM 751 C CA . TYR A 1 94 ? 0.098 9.122 -6.126 1.00 96.81 94 TYR A CA 1
ATOM 752 C C . TYR A 1 94 ? -0.149 8.783 -7.599 1.00 96.81 94 TYR A C 1
ATOM 754 O O . TYR A 1 94 ? -0.826 7.800 -7.904 1.00 96.81 94 TYR A O 1
ATOM 762 N N . ASN A 1 95 ? 0.435 9.555 -8.521 1.00 96.69 95 ASN A N 1
ATOM 763 C CA . ASN A 1 95 ? 0.263 9.334 -9.958 1.00 96.69 95 ASN A CA 1
ATOM 764 C C . ASN A 1 95 ? 0.750 7.946 -10.393 1.00 96.69 95 ASN A C 1
ATOM 766 O O . ASN A 1 95 ? 0.090 7.306 -11.212 1.00 96.69 95 ASN A O 1
ATOM 770 N N . GLN A 1 96 ? 1.851 7.461 -9.816 1.00 94.69 96 GLN A N 1
ATOM 771 C CA . GLN A 1 96 ? 2.383 6.132 -10.097 1.00 94.69 96 GLN A CA 1
ATOM 772 C C . GLN A 1 96 ? 1.408 5.031 -9.655 1.00 94.69 96 GLN A C 1
ATOM 774 O O . GLN A 1 96 ? 1.115 4.123 -10.431 1.00 94.69 96 GLN A O 1
ATOM 779 N N . VAL A 1 97 ? 0.819 5.144 -8.458 1.00 95.94 97 VAL A N 1
ATOM 780 C CA . VAL A 1 97 ? -0.225 4.215 -7.987 1.00 95.94 97 VAL A CA 1
ATOM 781 C C . VAL A 1 97 ? -1.442 4.229 -8.917 1.00 95.94 97 VAL A C 1
ATOM 783 O O . VAL A 1 97 ? -1.962 3.169 -9.275 1.00 95.94 97 VAL A O 1
ATOM 786 N N . GLN A 1 98 ? -1.889 5.411 -9.355 1.00 97.75 98 GLN A N 1
ATOM 787 C CA . GLN A 1 98 ? -3.020 5.523 -10.284 1.00 97.75 98 GLN A CA 1
ATOM 788 C C . GLN A 1 98 ? -2.711 4.900 -11.655 1.00 97.75 98 GLN A C 1
ATOM 790 O O . GLN A 1 98 ? -3.567 4.227 -12.237 1.00 97.75 98 GLN A O 1
ATOM 795 N N . GLN A 1 99 ? -1.493 5.092 -12.168 1.00 95.50 99 GLN A N 1
ATOM 796 C CA . GLN A 1 99 ? -1.041 4.498 -13.425 1.00 95.50 99 GLN A CA 1
ATOM 797 C C . GLN A 1 99 ? -0.978 2.970 -13.332 1.00 95.50 99 GLN A C 1
ATOM 799 O O . GLN A 1 99 ? -1.497 2.280 -14.214 1.00 95.50 99 GLN A O 1
ATOM 804 N N . LEU A 1 100 ? -0.404 2.436 -12.254 1.00 94.50 100 LEU A N 1
ATOM 805 C CA . LEU A 1 100 ? -0.333 0.997 -12.029 1.00 94.50 100 LEU A CA 1
ATOM 806 C C . LEU A 1 100 ? -1.733 0.380 -11.905 1.00 94.50 100 LEU A C 1
ATOM 808 O O . LEU A 1 100 ? -2.015 -0.658 -12.504 1.00 94.50 100 LEU A O 1
ATOM 812 N N . PHE A 1 101 ? -2.651 1.050 -11.205 1.00 96.50 101 PHE A N 1
ATOM 813 C CA . PHE A 1 101 ? -4.052 0.637 -11.137 1.00 96.50 101 PHE A CA 1
ATOM 814 C C . PHE A 1 101 ? -4.718 0.590 -12.517 1.00 96.50 101 PHE A C 1
ATOM 816 O O . PHE A 1 101 ? -5.407 -0.381 -12.840 1.00 96.50 101 PHE A O 1
ATOM 823 N N . TYR A 1 102 ? -4.499 1.611 -13.351 1.00 96.38 102 TYR A N 1
ATOM 824 C CA . TYR A 1 102 ? -5.010 1.625 -14.720 1.00 96.38 102 TYR A CA 1
ATOM 825 C C . TYR A 1 102 ? -4.516 0.402 -15.505 1.00 96.38 102 TYR A C 1
ATOM 827 O O . TYR A 1 102 ? -5.317 -0.279 -16.147 1.00 96.38 102 TYR A O 1
ATOM 835 N N . GLN A 1 103 ? -3.226 0.073 -15.415 1.00 94.75 103 GLN A N 1
ATOM 836 C CA . GLN A 1 103 ? -2.660 -1.112 -16.065 1.00 94.75 103 GLN A CA 1
ATOM 837 C C . GLN A 1 103 ? -3.255 -2.410 -15.503 1.00 94.75 103 GLN A C 1
ATOM 839 O O . GLN A 1 103 ? -3.680 -3.271 -16.275 1.00 94.75 103 GLN A O 1
ATOM 844 N N . ALA A 1 104 ? -3.357 -2.532 -14.177 1.00 95.06 104 ALA A N 1
ATOM 845 C CA . ALA A 1 104 ? -3.923 -3.702 -13.511 1.00 95.06 104 ALA A CA 1
ATOM 846 C C . ALA A 1 104 ? -5.367 -3.968 -13.955 1.00 95.06 104 ALA A C 1
ATOM 848 O O . ALA A 1 104 ? -5.719 -5.110 -14.249 1.00 95.06 104 ALA A O 1
ATOM 849 N N . LYS A 1 105 ? -6.186 -2.916 -14.087 1.00 95.50 105 LYS A N 1
ATOM 850 C CA . LYS A 1 105 ? -7.557 -3.005 -14.612 1.00 95.50 105 LYS A CA 1
ATOM 851 C C . LYS A 1 105 ? -7.608 -3.573 -16.027 1.00 95.50 105 LYS A C 1
ATOM 853 O O . LYS A 1 105 ? -8.397 -4.477 -16.283 1.00 95.50 105 LYS A O 1
ATOM 858 N N . HIS A 1 106 ? -6.764 -3.075 -16.928 1.00 94.31 106 HIS A N 1
ATOM 859 C CA . HIS A 1 106 ? -6.746 -3.516 -18.328 1.00 94.31 106 HIS A CA 1
ATOM 860 C C . HIS A 1 106 ? -6.185 -4.928 -18.492 1.00 94.31 106 HIS A C 1
ATOM 862 O O . HIS A 1 106 ? -6.637 -5.680 -19.351 1.00 94.31 106 HIS A O 1
ATOM 868 N N . LEU A 1 107 ? -5.229 -5.301 -17.644 1.00 93.31 107 LEU A N 1
ATOM 869 C CA . LEU A 1 107 ? -4.661 -6.643 -17.604 1.00 93.31 107 LEU A CA 1
ATOM 870 C C . LEU A 1 107 ? -5.490 -7.614 -16.765 1.00 93.31 107 LEU A C 1
ATOM 872 O O . LEU A 1 107 ? -5.103 -8.772 -16.661 1.00 93.31 107 LEU A O 1
ATOM 876 N N . ASN A 1 108 ? -6.590 -7.174 -16.147 1.00 93.75 108 ASN A N 1
ATOM 877 C CA . ASN A 1 108 ? -7.380 -7.970 -15.210 1.00 93.75 108 ASN A CA 1
ATOM 878 C C . ASN A 1 108 ? -6.516 -8.625 -14.103 1.00 93.75 108 ASN A C 1
ATOM 880 O O . ASN A 1 108 ? -6.745 -9.768 -13.707 1.00 93.75 108 ASN A O 1
ATO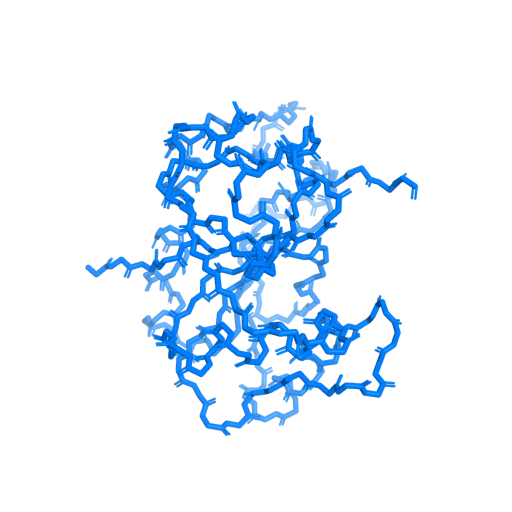M 884 N N . ALA A 1 109 ? -5.494 -7.911 -13.624 1.00 94.44 109 ALA A N 1
ATOM 885 C CA . ALA A 1 109 ? -4.605 -8.361 -12.558 1.00 94.44 109 ALA A CA 1
ATOM 886 C C . ALA A 1 109 ? -5.246 -8.068 -11.193 1.00 94.44 109 ALA A C 1
ATOM 888 O O . ALA A 1 109 ? -5.282 -6.920 -10.756 1.00 94.44 109 ALA A O 1
ATOM 889 N N . MET A 1 110 ? -5.777 -9.099 -10.525 1.00 95.88 110 MET A N 1
ATOM 890 C CA . MET A 1 110 ? -6.546 -8.924 -9.279 1.00 95.88 110 MET A CA 1
ATOM 891 C C . MET A 1 110 ? -5.704 -8.426 -8.097 1.00 95.88 110 MET A C 1
ATOM 893 O O . MET A 1 110 ? -6.243 -7.790 -7.196 1.00 95.88 110 MET A O 1
ATOM 897 N N . LEU A 1 111 ? -4.396 -8.685 -8.125 1.00 95.12 111 LEU A N 1
ATOM 898 C CA . LEU A 1 111 ? -3.412 -8.173 -7.177 1.00 95.12 111 LEU A CA 1
ATOM 899 C C . LEU A 1 111 ? -2.302 -7.466 -7.956 1.00 95.12 111 LEU A C 1
ATOM 901 O O . LEU A 1 111 ? -1.825 -7.986 -8.971 1.00 95.12 111 LEU A O 1
ATOM 905 N N . PHE A 1 112 ? -1.887 -6.300 -7.481 1.00 94.69 112 PHE A N 1
ATOM 906 C CA . PHE A 1 112 ? -0.827 -5.520 -8.103 1.00 94.69 112 PHE A CA 1
ATOM 907 C C . PHE A 1 112 ? -0.045 -4.700 -7.079 1.00 94.69 112 PHE A C 1
ATOM 909 O O . PHE A 1 112 ? -0.544 -4.441 -5.992 1.00 94.69 112 PHE A O 1
ATOM 916 N N . GLY A 1 113 ? 1.169 -4.280 -7.410 1.00 93.12 113 GLY A N 1
ATOM 917 C CA . GLY A 1 113 ? 2.004 -3.491 -6.508 1.00 93.12 113 GLY A CA 1
ATOM 918 C C . GLY A 1 113 ? 3.361 -3.165 -7.113 1.00 93.12 113 GLY A C 1
ATOM 919 O O . GLY A 1 113 ? 3.570 -3.328 -8.319 1.00 93.12 113 GLY A O 1
ATOM 920 N N . PHE A 1 114 ? 4.278 -2.712 -6.268 1.00 88.94 114 PHE A N 1
ATOM 921 C CA . PHE A 1 114 ? 5.647 -2.409 -6.675 1.00 88.94 114 PHE A CA 1
ATOM 922 C C . PHE A 1 114 ? 6.617 -3.480 -6.173 1.00 88.94 114 PHE A C 1
ATOM 924 O O . PHE A 1 114 ? 6.282 -4.284 -5.302 1.00 88.94 114 PHE A O 1
ATOM 931 N N . SER A 1 115 ? 7.805 -3.510 -6.767 1.00 83.12 115 SER A N 1
ATOM 932 C CA . SER A 1 115 ? 8.911 -4.338 -6.299 1.00 83.12 115 SER A CA 1
ATOM 933 C C . SER A 1 115 ? 9.414 -3.857 -4.932 1.00 83.12 115 SER A C 1
ATOM 935 O O . SER A 1 115 ? 9.286 -2.693 -4.560 1.00 83.12 115 SER A O 1
ATOM 937 N N . GLU A 1 116 ? 10.024 -4.766 -4.184 1.00 77.75 116 GLU A N 1
ATOM 938 C CA . GLU A 1 116 ? 10.724 -4.453 -2.933 1.00 77.75 116 GLU A CA 1
ATOM 939 C C . GLU A 1 116 ? 12.244 -4.466 -3.101 1.00 77.75 116 GLU A C 1
ATOM 941 O O . GLU A 1 116 ? 12.964 -4.176 -2.156 1.00 77.75 116 GLU A O 1
ATOM 946 N N . ASP A 1 117 ? 12.752 -4.848 -4.277 1.00 78.00 117 ASP A N 1
ATOM 947 C CA . ASP A 1 117 ? 14.191 -4.974 -4.507 1.00 78.00 117 ASP A CA 1
ATOM 948 C C . ASP A 1 117 ? 14.845 -3.596 -4.686 1.00 78.00 117 ASP A C 1
ATOM 950 O O . ASP A 1 117 ? 14.643 -2.975 -5.738 1.00 78.00 117 ASP A O 1
ATOM 954 N N . PRO A 1 118 ? 15.655 -3.125 -3.714 1.00 74.81 118 PRO A N 1
ATOM 955 C CA . PRO A 1 118 ? 16.151 -1.762 -3.705 1.00 74.81 118 PRO A CA 1
ATOM 956 C C . PRO A 1 118 ? 17.299 -1.506 -4.692 1.00 74.81 118 PRO A C 1
ATOM 958 O O . PRO A 1 118 ? 17.788 -0.380 -4.791 1.00 74.81 118 PRO A O 1
ATOM 961 N N . SER A 1 119 ? 17.786 -2.543 -5.381 1.00 79.44 119 SER A N 1
ATOM 962 C CA . SER A 1 119 ? 19.023 -2.500 -6.154 1.00 79.44 119 SER A CA 1
ATOM 963 C C . SER A 1 119 ? 18.779 -2.131 -7.624 1.00 79.44 119 SER A C 1
ATOM 965 O O . SER A 1 119 ? 18.217 -2.937 -8.372 1.00 79.44 119 SER A O 1
ATOM 967 N N . PRO A 1 120 ? 19.317 -0.996 -8.122 1.00 78.69 120 PRO A N 1
ATOM 968 C CA . PRO A 1 120 ? 19.336 -0.694 -9.557 1.00 78.69 120 PRO A CA 1
ATOM 969 C C . PRO A 1 120 ? 19.989 -1.788 -10.403 1.00 78.69 120 PRO A C 1
ATOM 971 O O . PRO A 1 120 ? 19.632 -1.975 -11.561 1.00 78.69 120 PRO A O 1
ATOM 974 N N . ASN A 1 121 ? 20.928 -2.551 -9.832 1.00 80.31 121 ASN A N 1
ATOM 975 C CA . ASN A 1 121 ? 21.598 -3.641 -10.542 1.00 80.31 121 ASN A CA 1
ATOM 976 C C . ASN A 1 121 ? 20.667 -4.832 -10.812 1.00 80.31 121 ASN A C 1
ATOM 978 O O . ASN A 1 121 ? 20.952 -5.639 -11.695 1.00 80.31 121 ASN A O 1
ATOM 982 N N . HIS A 1 122 ? 19.579 -4.963 -10.050 1.00 79.19 122 HIS A N 1
ATOM 983 C CA . HIS A 1 122 ? 18.569 -5.999 -10.257 1.00 79.19 122 HIS A CA 1
ATOM 984 C C . HIS A 1 122 ? 17.450 -5.537 -11.201 1.00 79.19 122 HIS A C 1
ATOM 986 O O . HIS A 1 122 ? 16.648 -6.358 -11.656 1.00 79.19 122 HIS A O 1
ATOM 992 N N . TYR A 1 123 ? 17.420 -4.249 -11.568 1.00 80.62 123 TYR A N 1
ATOM 993 C CA . TYR A 1 123 ? 16.505 -3.748 -12.583 1.00 80.62 123 TYR A CA 1
ATOM 994 C C . TYR A 1 123 ? 16.853 -4.337 -13.955 1.00 80.62 123 TYR A C 1
ATOM 996 O O . TYR A 1 123 ? 17.923 -4.101 -14.519 1.00 80.62 123 TYR A O 1
ATOM 1004 N N . ASN A 1 124 ? 15.913 -5.092 -14.524 1.00 82.00 124 ASN A N 1
ATOM 1005 C CA . ASN A 1 124 ? 16.033 -5.614 -15.877 1.00 82.00 124 ASN A CA 1
ATOM 1006 C C . ASN A 1 124 ? 15.252 -4.717 -16.853 1.00 82.00 124 ASN A C 1
ATOM 1008 O O . ASN A 1 124 ? 14.021 -4.800 -16.884 1.00 82.00 124 ASN A O 1
ATOM 1012 N N . PRO A 1 125 ? 15.924 -3.925 -17.714 1.00 80.62 125 PRO A N 1
ATOM 1013 C CA . PRO A 1 125 ? 15.244 -3.015 -18.638 1.00 80.62 125 PRO A CA 1
ATOM 1014 C C . PRO A 1 125 ? 14.378 -3.736 -19.680 1.00 80.62 125 PRO A C 1
ATOM 1016 O O . PRO A 1 125 ? 13.474 -3.131 -20.248 1.00 80.62 125 PRO A O 1
ATOM 1019 N N . TYR A 1 126 ? 14.609 -5.031 -19.918 1.00 83.44 126 TYR A N 1
ATOM 1020 C CA . TYR A 1 126 ? 13.794 -5.853 -20.816 1.00 83.44 126 TYR A CA 1
ATOM 1021 C C . TYR A 1 126 ? 12.578 -6.483 -20.120 1.00 83.44 126 TYR A C 1
ATOM 1023 O O . TYR A 1 126 ? 11.768 -7.137 -20.777 1.00 83.44 126 TYR A O 1
ATOM 1031 N N . LYS A 1 127 ? 12.450 -6.329 -18.795 1.00 83.31 127 LYS A N 1
ATOM 1032 C CA . LYS A 1 127 ? 11.342 -6.855 -17.984 1.00 83.31 127 LYS A CA 1
ATOM 1033 C C . LYS A 1 127 ? 10.859 -5.813 -16.960 1.00 83.31 127 LYS A C 1
ATOM 1035 O O . LYS A 1 127 ? 10.897 -6.095 -15.770 1.00 83.31 127 LYS A O 1
ATOM 1040 N N . PRO A 1 128 ? 10.382 -4.632 -17.394 1.00 79.75 128 PRO A N 1
ATOM 1041 C CA . PRO A 1 128 ? 9.949 -3.564 -16.482 1.00 79.75 128 PRO A CA 1
ATOM 1042 C C . PRO A 1 128 ? 8.684 -3.919 -15.679 1.00 79.75 128 PRO A C 1
ATOM 1044 O O . PRO A 1 128 ? 8.389 -3.288 -14.666 1.00 79.75 128 PRO A O 1
ATOM 1047 N N . LEU A 1 129 ? 7.943 -4.934 -16.134 1.00 86.56 129 LEU A N 1
ATOM 1048 C CA . LEU A 1 129 ? 6.768 -5.493 -15.478 1.00 86.56 129 LEU A CA 1
ATOM 1049 C C . LEU A 1 129 ? 6.978 -6.987 -15.234 1.00 86.56 129 LEU A C 1
ATOM 1051 O O . LEU A 1 129 ? 7.457 -7.718 -16.107 1.00 86.56 129 LEU A O 1
ATOM 1055 N N . MET A 1 130 ? 6.550 -7.452 -14.068 1.00 88.25 130 MET A N 1
ATOM 1056 C CA . MET A 1 130 ? 6.541 -8.856 -13.685 1.00 88.25 130 MET A CA 1
ATOM 1057 C C . MET A 1 130 ? 5.104 -9.310 -13.435 1.00 88.25 130 MET A C 1
ATOM 1059 O O . MET A 1 130 ? 4.309 -8.602 -12.829 1.00 88.25 130 MET A O 1
ATOM 1063 N N . LEU A 1 131 ? 4.768 -10.514 -13.905 1.00 88.12 131 LEU A N 1
ATOM 1064 C CA . LEU A 1 131 ? 3.456 -11.139 -13.672 1.00 88.12 131 LEU A CA 1
ATOM 1065 C C . LEU A 1 131 ? 3.490 -12.191 -12.550 1.00 88.12 131 LEU A C 1
ATOM 1067 O O . LEU A 1 131 ? 2.490 -12.824 -12.218 1.00 88.12 131 LEU A O 1
ATOM 1071 N N . LYS A 1 132 ? 4.672 -12.440 -11.991 1.00 82.44 132 LYS A N 1
ATOM 1072 C CA . LYS A 1 132 ? 4.903 -13.417 -10.930 1.00 82.44 132 LYS A CA 1
ATOM 1073 C C . LYS A 1 132 ? 5.880 -12.816 -9.942 1.00 82.44 132 LYS A C 1
ATOM 1075 O O . LYS A 1 132 ? 6.891 -12.260 -10.356 1.00 82.44 132 LYS A O 1
ATOM 1080 N N . GLY A 1 133 ? 5.583 -12.974 -8.665 1.00 78.62 133 GLY A N 1
ATOM 1081 C CA . GLY A 1 133 ? 6.380 -12.445 -7.572 1.00 78.62 133 GLY A CA 1
ATOM 1082 C C . GLY A 1 133 ? 5.501 -12.214 -6.355 1.00 78.62 133 GLY A C 1
ATOM 1083 O O . GLY A 1 133 ? 4.281 -12.406 -6.410 1.00 78.62 133 GLY A O 1
ATOM 1084 N N . ILE A 1 134 ? 6.141 -11.818 -5.265 1.00 72.81 134 ILE A N 1
ATOM 1085 C CA . ILE A 1 134 ? 5.455 -11.383 -4.060 1.00 72.81 134 ILE A CA 1
ATOM 1086 C C . ILE A 1 134 ? 5.397 -9.863 -4.111 1.00 72.81 134 ILE A C 1
ATOM 1088 O O . ILE A 1 134 ? 6.418 -9.213 -4.298 1.00 72.81 134 ILE A O 1
ATOM 1092 N N . SER A 1 135 ? 4.190 -9.315 -3.988 1.00 67.38 135 SER A N 1
ATOM 1093 C CA . SER A 1 135 ? 4.002 -7.900 -3.679 1.00 67.38 135 SER A CA 1
ATOM 1094 C C . SER A 1 135 ? 4.111 -7.776 -2.161 1.00 67.38 135 SER A C 1
ATOM 1096 O O . SER A 1 135 ? 3.100 -7.680 -1.463 1.00 67.38 135 SER A O 1
ATOM 1098 N N . GLY A 1 136 ? 5.322 -7.974 -1.641 1.00 61.44 136 GLY A N 1
ATOM 1099 C CA . GLY A 1 136 ? 5.596 -7.912 -0.212 1.00 61.44 136 GLY A CA 1
ATOM 1100 C C . GLY A 1 136 ? 5.684 -6.456 0.228 1.00 61.44 136 GLY A C 1
ATOM 1101 O O . GLY A 1 136 ? 5.631 -5.544 -0.594 1.00 61.44 136 GLY A O 1
ATOM 1102 N N . GLY A 1 137 ? 5.775 -6.228 1.530 1.00 62.91 137 GLY A N 1
ATOM 1103 C CA . GLY A 1 137 ? 6.232 -4.931 2.039 1.00 62.91 137 GLY A CA 1
ATOM 1104 C C . GLY A 1 137 ? 5.131 -4.028 2.536 1.00 62.91 137 GLY A C 1
ATOM 1105 O O . GLY A 1 137 ? 5.410 -3.117 3.280 1.00 62.91 137 GLY A O 1
ATOM 1106 N N . GLY A 1 138 ? 3.870 -4.314 2.220 1.00 77.12 138 GLY A N 1
ATOM 1107 C CA . GLY A 1 138 ? 2.753 -3.558 2.790 1.00 77.12 138 GLY A CA 1
ATOM 1108 C C . GLY A 1 138 ? 2.121 -2.552 1.841 1.00 77.12 138 GLY A C 1
ATOM 1109 O O . GLY A 1 138 ? 1.056 -2.047 2.171 1.00 77.12 138 GLY A O 1
ATOM 1110 N N . ALA A 1 139 ? 2.691 -2.343 0.646 1.00 89.69 139 ALA A N 1
ATOM 1111 C CA . ALA A 1 139 ? 2.151 -1.488 -0.415 1.00 89.69 139 ALA A CA 1
ATOM 1112 C C . ALA A 1 139 ? 1.665 -2.296 -1.629 1.00 89.69 139 ALA A C 1
ATOM 1114 O O . ALA A 1 139 ? 2.459 -2.758 -2.451 1.00 89.69 139 ALA A O 1
ATOM 1115 N N . TYR A 1 140 ? 0.349 -2.465 -1.757 1.00 93.62 140 TYR A N 1
ATOM 1116 C CA . TYR A 1 140 ? -0.262 -3.218 -2.852 1.00 93.62 140 TYR A CA 1
ATOM 1117 C C . TYR A 1 140 ? -1.737 -2.874 -3.068 1.00 93.62 140 TYR A C 1
ATOM 1119 O O . TYR A 1 140 ? -2.466 -2.475 -2.160 1.00 93.62 140 TYR A O 1
ATOM 1127 N N . GLY A 1 141 ? -2.199 -3.087 -4.294 1.00 95.19 141 GLY A N 1
ATOM 1128 C CA . GLY A 1 141 ? -3.570 -2.901 -4.726 1.00 95.19 141 GLY A CA 1
ATOM 1129 C C . GLY A 1 141 ? -4.303 -4.201 -4.997 1.00 95.19 141 GLY A C 1
ATOM 1130 O O . GLY A 1 141 ? -3.742 -5.168 -5.512 1.00 95.19 141 GLY A O 1
ATOM 1131 N N . ILE A 1 142 ? -5.590 -4.200 -4.665 1.00 95.62 142 ILE A N 1
ATOM 1132 C CA . ILE A 1 142 ? -6.516 -5.294 -4.936 1.00 95.62 142 ILE A CA 1
ATOM 1133 C C . ILE A 1 142 ? -7.666 -4.746 -5.773 1.00 95.62 142 ILE A C 1
ATOM 1135 O O . ILE A 1 142 ? -8.328 -3.777 -5.390 1.00 95.62 142 ILE A O 1
ATOM 1139 N N . LEU A 1 143 ? -7.907 -5.370 -6.924 1.00 95.56 143 LEU A N 1
ATOM 1140 C CA . LEU A 1 143 ? -9.144 -5.167 -7.672 1.00 95.56 143 LEU A CA 1
ATOM 1141 C C . LEU A 1 143 ? -10.262 -5.980 -7.027 1.00 95.56 143 LEU A C 1
ATOM 1143 O O . LEU A 1 143 ? -10.011 -7.031 -6.442 1.00 95.56 143 LEU A O 1
ATOM 1147 N N . LYS A 1 144 ? -11.506 -5.518 -7.173 1.00 88.25 144 LYS A N 1
ATOM 1148 C CA . LYS A 1 144 ? -12.671 -6.214 -6.622 1.00 88.25 144 LYS A CA 1
ATOM 1149 C C . LYS A 1 144 ? -12.737 -7.665 -7.120 1.00 88.25 144 LYS A C 1
ATOM 1151 O O . LYS A 1 144 ? -13.157 -7.918 -8.246 1.00 88.25 144 LYS A O 1
ATOM 1156 N N . ASP A 1 145 ? -12.391 -8.601 -6.242 1.00 83.94 145 ASP A N 1
ATOM 1157 C CA . ASP A 1 145 ? -12.464 -10.044 -6.461 1.00 83.94 145 ASP A CA 1
ATOM 1158 C C . ASP A 1 145 ? -13.033 -10.724 -5.214 1.00 83.94 145 ASP A C 1
ATOM 1160 O O . ASP A 1 145 ? -12.456 -10.665 -4.132 1.00 83.94 145 ASP A O 1
ATOM 1164 N N . SER A 1 146 ? -14.151 -11.431 -5.380 1.00 81.62 146 SER A N 1
ATOM 1165 C CA . SER A 1 146 ? -14.789 -12.223 -4.319 1.00 81.62 146 SER A CA 1
ATOM 1166 C C . SER A 1 146 ? -13.907 -13.336 -3.729 1.00 81.62 146 SER A C 1
ATOM 1168 O O . SER A 1 146 ? -14.272 -13.925 -2.715 1.00 81.62 146 SER A O 1
ATOM 1170 N N . LYS A 1 147 ? -12.782 -13.674 -4.374 1.00 92.75 147 LYS A N 1
ATOM 1171 C CA . LYS A 1 147 ? -11.897 -14.772 -3.964 1.00 92.75 147 LYS A CA 1
ATOM 1172 C C . LYS A 1 147 ? -10.738 -14.329 -3.075 1.00 92.75 147 LYS A C 1
ATOM 1174 O O . LYS A 1 147 ? -10.121 -15.202 -2.466 1.00 92.75 147 LYS A O 1
ATOM 1179 N N . LEU A 1 148 ? -10.406 -13.036 -3.039 1.00 94.44 148 LEU A N 1
ATOM 1180 C CA . LEU A 1 148 ? -9.274 -12.517 -2.272 1.00 94.44 148 LEU A CA 1
ATOM 1181 C C . LEU A 1 148 ? -9.739 -12.002 -0.912 1.00 94.44 148 LEU A C 1
ATOM 1183 O O . LEU A 1 148 ? -10.715 -11.266 -0.809 1.00 94.44 148 LEU A O 1
ATOM 1187 N N . PHE A 1 149 ? -9.024 -12.407 0.131 1.00 94.62 149 PHE A N 1
ATOM 1188 C CA . PHE A 1 149 ? -9.260 -12.003 1.511 1.00 94.62 149 PHE A CA 1
ATOM 1189 C C . PHE A 1 149 ? -7.967 -12.155 2.317 1.00 94.62 149 PHE A C 1
ATOM 1191 O O . PHE A 1 149 ? -7.006 -12.777 1.859 1.00 94.62 149 PHE A O 1
ATOM 1198 N N . PHE A 1 150 ? -7.966 -11.629 3.538 1.00 93.56 150 PHE A N 1
ATOM 1199 C CA . PHE A 1 150 ? -6.891 -11.798 4.511 1.00 93.56 150 PHE A CA 1
ATOM 1200 C C . PHE A 1 150 ? -7.328 -12.769 5.600 1.00 93.56 150 PHE A C 1
ATOM 1202 O O . PHE A 1 150 ? -8.400 -12.625 6.182 1.00 93.56 150 PHE A O 1
ATOM 1209 N N . THR A 1 151 ? -6.519 -13.780 5.897 1.00 92.81 151 THR A N 1
ATOM 1210 C CA . THR A 1 151 ? -6.807 -14.670 7.025 1.00 92.81 151 THR A CA 1
ATOM 1211 C C . THR A 1 151 ? -6.346 -14.030 8.332 1.00 92.81 151 THR A C 1
ATOM 1213 O O . THR A 1 151 ? -5.226 -13.543 8.434 1.00 92.81 151 THR A O 1
ATOM 1216 N N . GLU A 1 152 ? -7.178 -14.062 9.372 1.00 91.12 152 GLU A N 1
ATOM 1217 C CA . GLU A 1 152 ? -6.790 -13.569 10.704 1.00 91.12 152 GLU A CA 1
ATOM 1218 C C . GLU A 1 152 ? -5.839 -14.518 11.450 1.00 91.12 152 GLU A C 1
ATOM 1220 O O . GLU A 1 152 ? -5.427 -14.221 12.572 1.00 91.12 152 GLU A O 1
ATOM 1225 N N . ASN A 1 153 ? -5.500 -15.655 10.837 1.00 89.75 153 ASN A N 1
ATOM 1226 C CA . ASN A 1 153 ? -4.622 -16.678 11.399 1.00 89.75 153 ASN A CA 1
ATOM 1227 C C . ASN A 1 153 ? -3.142 -16.476 11.024 1.00 89.75 153 ASN A C 1
ATOM 1229 O O . ASN A 1 153 ? -2.312 -17.309 11.378 1.00 89.75 153 ASN A O 1
ATOM 1233 N N . THR A 1 154 ? -2.800 -15.408 10.295 1.00 80.56 154 THR A N 1
ATOM 1234 C CA . THR A 1 154 ? -1.406 -15.028 10.018 1.00 80.56 154 THR A CA 1
ATOM 1235 C C . THR A 1 154 ? -0.901 -14.007 11.027 1.00 80.56 154 THR A C 1
ATOM 1237 O O . THR A 1 154 ? -1.609 -13.054 11.355 1.00 80.56 154 THR A O 1
ATOM 1240 N N . THR A 1 155 ? 0.362 -14.143 11.422 1.00 77.81 155 THR A N 1
ATOM 1241 C CA . THR A 1 155 ? 1.093 -13.144 12.209 1.00 77.81 155 THR A CA 1
ATOM 1242 C C . THR A 1 155 ? 2.140 -12.499 11.307 1.00 77.81 155 THR A C 1
ATOM 1244 O O . THR A 1 155 ? 3.025 -13.202 10.833 1.00 77.81 155 THR A O 1
ATOM 1247 N N . ALA A 1 156 ? 2.016 -11.194 11.038 1.00 70.88 156 ALA A N 1
ATOM 1248 C CA . ALA A 1 156 ? 2.964 -10.408 10.230 1.00 70.88 156 ALA A CA 1
ATOM 1249 C C . ALA A 1 156 ? 3.261 -10.963 8.812 1.00 70.88 156 ALA A C 1
ATOM 1251 O O . ALA A 1 156 ? 4.342 -10.767 8.270 1.00 70.88 156 ALA A O 1
ATOM 1252 N N . CYS A 1 157 ? 2.319 -11.698 8.213 1.00 82.50 157 CYS A N 1
ATOM 1253 C CA . CYS A 1 157 ? 2.478 -12.355 6.904 1.00 82.50 157 CYS A CA 1
ATOM 1254 C C . CYS A 1 157 ? 1.188 -12.305 6.063 1.00 82.50 157 CYS A C 1
ATOM 1256 O O . CYS A 1 157 ? 0.960 -13.143 5.189 1.00 82.50 157 CYS A O 1
ATOM 1258 N N . ASP A 1 158 ? 0.307 -11.346 6.331 1.00 84.81 158 ASP A N 1
ATOM 1259 C CA . ASP A 1 158 ? -0.972 -11.185 5.637 1.00 84.81 158 ASP A CA 1
ATOM 1260 C C . ASP A 1 158 ? -0.784 -10.832 4.146 1.00 84.81 158 ASP A C 1
ATOM 1262 O O . ASP A 1 158 ? -1.500 -11.367 3.295 1.00 84.81 158 ASP A O 1
ATOM 1266 N N . SER A 1 159 ? 0.242 -10.039 3.810 1.00 84.75 159 SER A N 1
ATOM 1267 C CA . SER A 1 159 ? 0.669 -9.746 2.427 1.00 84.75 159 SER A CA 1
ATOM 1268 C C . SER A 1 159 ? 1.130 -10.998 1.660 1.00 84.75 159 SER A C 1
ATOM 1270 O O . SER A 1 159 ? 0.796 -11.196 0.486 1.00 84.75 159 SER A O 1
ATOM 1272 N N . HIS A 1 160 ? 1.839 -11.905 2.337 1.00 88.75 160 HIS A N 1
ATOM 1273 C CA . HIS A 1 160 ? 2.271 -13.183 1.769 1.00 88.75 160 HIS A CA 1
ATOM 1274 C C . HIS A 1 160 ? 1.072 -14.096 1.515 1.00 88.75 160 HIS A C 1
ATOM 1276 O O . HIS A 1 160 ? 0.951 -14.685 0.439 1.00 88.75 160 HIS A O 1
ATOM 1282 N N . PHE A 1 161 ? 0.153 -14.180 2.481 1.00 91.62 161 PHE A N 1
ATOM 1283 C CA . PHE A 1 161 ? -1.063 -14.973 2.338 1.00 91.62 161 PHE A CA 1
ATOM 1284 C C . PHE A 1 161 ? -1.897 -14.526 1.136 1.00 91.62 161 PHE A C 1
ATOM 1286 O O . PHE A 1 161 ? -2.233 -15.362 0.295 1.00 91.62 161 PHE A O 1
ATOM 1293 N N . VAL A 1 162 ? -2.196 -13.226 1.014 1.00 92.31 162 VAL A N 1
ATOM 1294 C CA . VAL A 1 162 ? -3.017 -12.731 -0.103 1.00 92.31 162 VAL A CA 1
ATOM 1295 C C . VAL A 1 162 ? -2.320 -12.941 -1.449 1.00 92.31 162 VAL A C 1
ATOM 1297 O O . VAL A 1 162 ? -2.973 -13.303 -2.427 1.00 92.31 162 VAL A O 1
ATOM 1300 N N . THR A 1 163 ? -0.990 -12.824 -1.496 1.00 91.12 163 THR A N 1
ATOM 1301 C CA . THR A 1 163 ? -0.197 -13.114 -2.698 1.00 91.12 163 THR A CA 1
ATOM 1302 C C . THR A 1 163 ? -0.306 -14.581 -3.110 1.00 91.12 163 THR A C 1
ATOM 1304 O O . THR A 1 163 ? -0.553 -14.883 -4.283 1.00 91.12 163 THR A O 1
ATOM 1307 N N . LEU A 1 164 ? -0.136 -15.513 -2.168 1.00 91.75 164 LEU A N 1
ATOM 1308 C CA . LEU A 1 164 ? -0.243 -16.948 -2.444 1.00 91.75 164 LEU A CA 1
ATOM 1309 C C . LEU A 1 164 ? -1.670 -17.331 -2.848 1.00 91.75 164 LEU A C 1
ATOM 1311 O O . LEU A 1 164 ? -1.861 -18.083 -3.807 1.00 91.75 164 LEU A O 1
ATOM 1315 N N . LEU A 1 165 ? -2.675 -16.763 -2.177 1.00 93.94 165 LEU A N 1
ATOM 1316 C CA . LEU A 1 165 ? -4.082 -16.936 -2.527 1.00 93.94 165 LEU A CA 1
ATOM 1317 C C . LEU A 1 165 ? -4.366 -16.430 -3.947 1.00 93.94 165 LEU A C 1
ATOM 1319 O O . LEU A 1 165 ? -4.978 -17.150 -4.739 1.00 93.94 165 LEU A O 1
ATOM 1323 N N . ASN A 1 166 ? -3.870 -15.242 -4.302 1.00 94.19 166 ASN A N 1
ATOM 1324 C CA . ASN A 1 166 ? -3.998 -14.688 -5.647 1.00 94.19 166 ASN A CA 1
ATOM 1325 C C . ASN A 1 166 ? -3.294 -15.557 -6.694 1.00 94.19 166 ASN A C 1
ATOM 1327 O O . ASN A 1 166 ? -3.874 -15.872 -7.731 1.00 94.19 166 ASN A O 1
ATOM 1331 N N . THR A 1 167 ? -2.085 -16.030 -6.404 1.00 92.50 167 THR A N 1
ATOM 1332 C CA . THR A 1 167 ? -1.350 -16.937 -7.297 1.00 92.50 167 THR A CA 1
ATOM 1333 C C . THR A 1 167 ? -2.138 -18.225 -7.543 1.00 92.50 167 THR A C 1
ATOM 1335 O O . THR A 1 167 ? -2.248 -18.689 -8.680 1.00 92.50 167 THR A O 1
ATOM 1338 N N . TYR A 1 168 ? -2.754 -18.782 -6.500 1.00 94.44 168 TYR A N 1
ATOM 1339 C CA . TYR A 1 168 ? -3.575 -19.983 -6.607 1.00 94.44 168 TYR A CA 1
ATOM 1340 C C . TYR A 1 168 ? -4.881 -19.750 -7.389 1.00 94.44 168 TYR A C 1
ATOM 1342 O O . TYR A 1 168 ? -5.253 -20.576 -8.226 1.00 94.44 168 TYR A O 1
ATOM 1350 N N . LYS A 1 169 ? -5.581 -18.633 -7.146 1.00 95.31 169 LYS A N 1
ATOM 1351 C CA . LYS A 1 169 ? -6.919 -18.359 -7.706 1.00 95.31 169 LYS A CA 1
ATOM 1352 C C . LYS A 1 169 ? -6.906 -17.664 -9.069 1.00 95.31 169 LYS A C 1
ATOM 1354 O O . LYS A 1 169 ? -7.746 -17.988 -9.908 1.00 95.31 169 LYS A O 1
ATOM 1359 N N . ASN A 1 170 ? -5.968 -16.746 -9.281 1.00 93.50 170 ASN A N 1
ATOM 1360 C CA . ASN A 1 170 ? -5.912 -15.816 -10.415 1.00 93.50 170 ASN A CA 1
ATOM 1361 C C . ASN A 1 170 ? -4.608 -15.916 -11.227 1.00 93.50 170 ASN A C 1
ATOM 1363 O O . ASN A 1 170 ? -4.502 -15.303 -12.283 1.00 93.50 170 ASN A O 1
ATOM 1367 N N . ARG A 1 171 ? -3.651 -16.755 -10.798 1.00 90.31 171 ARG A N 1
ATOM 1368 C CA . ARG A 1 171 ? -2.422 -17.160 -11.521 1.00 90.31 171 ARG A CA 1
ATOM 1369 C C . ARG A 1 171 ? -1.310 -16.121 -11.636 1.00 90.31 171 ARG A C 1
ATOM 1371 O O . ARG A 1 171 ? -0.161 -16.536 -11.788 1.00 90.31 171 ARG A O 1
ATOM 1378 N N . TYR A 1 172 ? -1.615 -14.829 -11.575 1.00 91.31 172 TYR A N 1
ATOM 1379 C CA . TYR A 1 172 ? -0.618 -13.768 -11.701 1.00 91.31 172 TYR A CA 1
ATOM 1380 C C . TYR A 1 172 ? -0.968 -12.524 -10.885 1.00 91.31 172 TYR A C 1
ATOM 1382 O O . TYR A 1 172 ? -2.134 -12.261 -10.585 1.00 91.31 172 TYR A O 1
ATOM 1390 N N . SER A 1 173 ? 0.071 -11.756 -10.566 1.00 91.94 173 SER A N 1
ATOM 1391 C CA . SER A 1 173 ? -0.001 -10.427 -9.954 1.00 91.94 173 SER A CA 1
ATOM 1392 C C . SER A 1 173 ? 0.779 -9.459 -10.834 1.00 91.94 173 SER A C 1
ATOM 1394 O O . SER A 1 173 ? 1.825 -9.846 -11.345 1.00 91.94 173 SER A O 1
ATOM 1396 N N . LEU A 1 174 ? 0.311 -8.225 -11.015 1.00 92.62 174 LEU A N 1
ATOM 1397 C CA . LEU A 1 174 ? 1.065 -7.215 -11.763 1.00 92.62 174 LEU A CA 1
ATOM 1398 C C . LEU A 1 174 ? 2.027 -6.482 -10.826 1.00 92.62 174 LEU A C 1
ATOM 1400 O O . LEU A 1 174 ? 1.590 -5.752 -9.945 1.00 92.62 174 LEU A O 1
ATOM 1404 N N . ILE A 1 175 ? 3.325 -6.661 -11.026 1.00 89.56 175 ILE A N 1
ATOM 1405 C CA . ILE A 1 175 ? 4.362 -6.003 -10.233 1.00 89.56 175 ILE A CA 1
ATOM 1406 C C . ILE A 1 175 ? 5.160 -5.098 -11.161 1.00 89.56 175 ILE A C 1
ATOM 1408 O O . ILE A 1 175 ? 5.735 -5.562 -12.147 1.00 89.56 175 ILE A O 1
ATOM 1412 N N . GLU A 1 176 ? 5.184 -3.809 -10.853 1.00 81.81 176 GLU A N 1
ATOM 1413 C CA . GLU A 1 176 ? 6.019 -2.839 -11.554 1.00 81.81 176 GLU A CA 1
ATOM 1414 C C . GLU A 1 176 ? 7.330 -2.646 -10.795 1.00 81.81 176 GLU A C 1
ATOM 1416 O O . GLU A 1 176 ? 7.338 -2.560 -9.565 1.00 81.81 176 GLU A O 1
ATOM 1421 N N . ILE A 1 177 ? 8.456 -2.592 -11.510 1.00 66.56 177 ILE A N 1
ATOM 1422 C CA . ILE A 1 177 ? 9.767 -2.453 -10.869 1.00 66.56 177 ILE A CA 1
ATOM 1423 C C . ILE A 1 177 ? 10.030 -0.980 -10.498 1.00 66.56 177 ILE A C 1
ATOM 1425 O O . ILE A 1 177 ? 10.804 -0.274 -11.140 1.00 66.56 177 ILE A O 1
ATOM 1429 N N . PHE A 1 178 ? 9.351 -0.541 -9.442 1.00 57.75 178 PHE A N 1
ATOM 1430 C CA . PHE A 1 178 ? 9.692 0.579 -8.557 1.00 57.75 178 PHE A CA 1
ATOM 1431 C C . PHE A 1 178 ? 9.956 0.004 -7.160 1.00 57.75 178 PHE A C 1
ATOM 1433 O O . PHE A 1 178 ? 9.499 -1.105 -6.899 1.00 57.75 178 PHE A O 1
ATOM 1440 N N . ILE A 1 179 ? 10.665 0.717 -6.281 1.00 57.16 179 ILE A N 1
ATOM 1441 C CA . ILE A 1 179 ? 10.895 0.258 -4.896 1.00 57.16 179 ILE A CA 1
ATOM 1442 C C . ILE A 1 179 ? 9.933 0.942 -3.950 1.00 57.16 179 ILE A C 1
ATOM 1444 O O . ILE A 1 179 ? 9.871 2.167 -3.960 1.00 57.16 179 ILE A O 1
ATOM 1448 N N . ASN A 1 180 ? 9.315 0.184 -3.052 1.00 51.38 180 ASN A N 1
ATOM 1449 C CA . ASN A 1 180 ? 8.842 0.731 -1.783 1.00 51.38 180 ASN A CA 1
ATOM 1450 C C . ASN A 1 180 ? 9.907 0.499 -0.702 1.00 51.38 180 ASN A C 1
ATOM 1452 O O . ASN A 1 180 ? 10.247 -0.650 -0.425 1.00 51.38 180 ASN A O 1
ATOM 1456 N N . ASN A 1 181 ? 10.429 1.560 -0.090 1.00 49.50 181 ASN A N 1
ATOM 1457 C CA . ASN A 1 181 ? 11.321 1.444 1.062 1.00 49.50 181 ASN A CA 1
ATOM 1458 C C . ASN A 1 181 ? 10.514 1.590 2.354 1.00 49.50 181 ASN A C 1
ATOM 1460 O O . ASN A 1 181 ? 9.861 2.611 2.576 1.00 49.50 181 ASN A O 1
ATOM 1464 N N . PHE A 1 182 ? 10.607 0.581 3.215 1.00 52.66 182 PHE A N 1
ATOM 1465 C CA . PHE A 1 182 ? 10.047 0.561 4.568 1.00 52.66 182 PHE A CA 1
ATOM 1466 C C . PHE A 1 182 ? 11.179 0.639 5.594 1.00 52.66 182 PHE A C 1
ATOM 1468 O O . PHE A 1 182 ? 12.295 0.183 5.326 1.00 52.66 182 PHE A O 1
ATOM 1475 N N . ILE A 1 183 ? 10.908 1.181 6.783 1.00 38.66 183 ILE A N 1
ATOM 1476 C CA . ILE A 1 183 ? 11.814 0.995 7.925 1.00 38.66 183 ILE A CA 1
ATOM 1477 C C . ILE A 1 183 ? 11.406 -0.296 8.627 1.00 38.66 183 ILE A C 1
ATOM 1479 O O . ILE A 1 183 ? 10.336 -0.363 9.220 1.00 38.66 183 ILE A O 1
ATOM 1483 N N . PHE A 1 184 ? 12.278 -1.305 8.617 1.00 31.20 184 PHE A N 1
ATOM 1484 C CA . PHE A 1 184 ? 12.179 -2.406 9.574 1.00 31.20 184 PHE A CA 1
ATOM 1485 C C . PHE A 1 184 ? 12.552 -1.854 10.961 1.00 31.20 184 PHE A C 1
ATOM 1487 O O . PHE A 1 184 ? 13.738 -1.737 11.272 1.00 31.20 184 PHE A O 1
ATOM 1494 N N . LEU A 1 185 ? 11.551 -1.420 11.737 1.00 30.14 185 LEU A N 1
ATOM 1495 C CA . LEU A 1 185 ? 11.706 -1.048 13.151 1.00 30.14 185 LEU A CA 1
ATOM 1496 C C . LEU A 1 185 ? 11.772 -2.294 14.040 1.00 30.14 185 LEU A C 1
ATOM 1498 O O . LEU A 1 185 ? 10.925 -3.198 13.855 1.00 30.14 185 LEU A O 1
#